Protein AF-A0A7X2JHC4-F1 (afdb_monomer_lite)

Radius of gyration: 25.89 Å; chains: 1; bounding box: 60×51×66 Å

Secondary structure (DSSP, 8-state):
-GGGT--HHHHHHHHHHHH-----S-HHHHTTT------HHHHHHHHHHHHHH-SSHHHHHHHHHHT-SSHHHHHHHHHHHHHHHH---HHHHHHHHHHS-HHHHHHHHHHHHHTT-------TTTTTTHHHHHHHHHHHHH-SHHHHHHHHHHHHHHHHTT-EEEEEEEESSS-S-TT--GGG--TTPPP--SS---EEE-EE--SSS--EEEEBSSHHHHTTS---SEEEEEEHHHHHHHHHT-TT--EEEESTTSS-EEEEHHHHHHHHHHHHHS--

Sequence (280 aa):
MARNGATKKEIRKYVEWEFHYDLSRSLDEIRPSYHHVESCQETVPEAITAFLEADDFEDALRNAVSLGGDTDTLAAITGSIAEAFFGIPEVFKAECRNRIDPEMNRVLDAFDEVLGICSQKSDERMQGNELIENAIDNLYEMQDNDSFVDVITALCFRMKRNGCGMVPFVTVGGTMFPDLDVSSLKKGDVVTLDHEVRFRMDTVAAGDGVEWFYIFTSEEEMHKKPVPEVIMEIPFADIFDIAGKNDKVAGVVINPFGRYFKADREVIECINAVFQNMED

Structure (mmCIF, N/CA/C/O backbone):
data_AF-A0A7X2JHC4-F1
#
_entry.id   AF-A0A7X2JHC4-F1
#
loop_
_atom_site.group_PDB
_atom_site.id
_atom_site.type_symbol
_atom_site.label_atom_id
_atom_site.label_alt_id
_atom_site.label_comp_id
_atom_site.label_asym_id
_atom_site.label_entity_id
_atom_site.label_seq_id
_atom_site.pdbx_PDB_ins_code
_atom_site.Cartn_x
_atom_site.Cartn_y
_atom_site.Cartn_z
_atom_site.occupancy
_atom_site.B_iso_or_equiv
_atom_site.auth_seq_id
_atom_site.auth_comp_id
_atom_site.auth_asym_id
_atom_site.auth_atom_id
_atom_site.pdbx_PDB_model_num
ATOM 1 N N . MET A 1 1 ? 8.941 10.828 -25.321 1.00 89.69 1 MET A N 1
ATOM 2 C CA . MET A 1 1 ? 8.143 10.007 -26.262 1.00 89.69 1 MET A CA 1
ATOM 3 C C . MET A 1 1 ? 7.311 8.966 -25.532 1.00 89.69 1 MET A C 1
ATOM 5 O O . MET A 1 1 ? 6.099 9.088 -25.591 1.00 89.69 1 MET A O 1
ATOM 9 N N . ALA A 1 2 ? 7.925 8.012 -24.818 1.00 87.19 2 ALA A N 1
ATOM 10 C CA . ALA A 1 2 ? 7.210 6.977 -24.057 1.00 87.19 2 ALA A CA 1
ATOM 11 C C . ALA A 1 2 ? 6.130 7.551 -23.114 1.00 87.19 2 ALA A C 1
ATOM 13 O O . ALA A 1 2 ? 4.957 7.244 -23.293 1.00 87.19 2 ALA A O 1
ATOM 14 N N . ARG A 1 3 ? 6.487 8.529 -22.261 1.00 83.75 3 ARG A N 1
ATOM 15 C CA . ARG A 1 3 ? 5.530 9.231 -21.371 1.00 83.75 3 ARG A CA 1
ATOM 16 C C . ARG A 1 3 ? 4.370 9.941 -22.091 1.00 83.75 3 ARG A C 1
ATOM 18 O O . ARG A 1 3 ? 3.370 10.260 -21.466 1.00 83.75 3 ARG A O 1
ATOM 25 N N . ASN A 1 4 ? 4.495 10.196 -23.396 1.00 87.56 4 ASN A N 1
ATOM 26 C CA . ASN A 1 4 ? 3.479 10.885 -24.200 1.00 87.56 4 ASN A CA 1
ATOM 27 C C . ASN A 1 4 ? 2.620 9.901 -25.022 1.00 87.56 4 ASN A C 1
ATOM 29 O O . ASN A 1 4 ? 1.938 10.329 -25.950 1.00 87.56 4 ASN A O 1
ATOM 33 N N . GLY A 1 5 ? 2.689 8.596 -24.732 1.00 88.25 5 GLY A N 1
ATOM 34 C CA . GLY A 1 5 ? 1.879 7.566 -25.390 1.00 88.25 5 GLY A CA 1
ATOM 35 C C . GLY A 1 5 ? 2.402 7.087 -26.748 1.00 88.25 5 GLY A C 1
ATOM 36 O O . GLY A 1 5 ? 1.661 6.442 -27.485 1.00 88.25 5 GLY A O 1
ATOM 37 N N . ALA A 1 6 ? 3.657 7.387 -27.103 1.00 93.44 6 ALA A N 1
ATOM 38 C CA . ALA A 1 6 ? 4.255 6.875 -28.337 1.00 93.44 6 ALA A CA 1
ATOM 39 C C . ALA A 1 6 ? 4.445 5.354 -28.261 1.00 93.44 6 ALA A C 1
ATOM 41 O O . ALA A 1 6 ? 4.992 4.839 -27.288 1.00 93.44 6 ALA A O 1
ATOM 42 N N . THR A 1 7 ? 4.063 4.641 -29.315 1.00 95.81 7 THR A N 1
ATOM 43 C CA . THR A 1 7 ? 4.266 3.196 -29.442 1.00 95.81 7 THR A CA 1
ATOM 44 C C . THR A 1 7 ? 5.747 2.848 -29.611 1.00 95.81 7 THR A C 1
ATOM 46 O O . THR A 1 7 ? 6.543 3.638 -30.119 1.00 95.81 7 THR A O 1
ATOM 49 N N . LYS A 1 8 ? 6.128 1.607 -29.287 1.00 95.94 8 LYS A N 1
ATOM 50 C CA . LYS A 1 8 ? 7.492 1.097 -29.518 1.00 95.94 8 LYS A CA 1
ATOM 51 C C . LYS A 1 8 ? 7.972 1.259 -30.963 1.00 95.94 8 LYS A C 1
ATOM 53 O O . LYS A 1 8 ? 9.133 1.580 -31.195 1.00 95.94 8 LYS A O 1
ATOM 58 N N . LYS A 1 9 ? 7.076 1.087 -31.944 1.00 96.25 9 LYS A N 1
ATOM 59 C CA . LYS A 1 9 ? 7.390 1.287 -33.371 1.00 96.25 9 LYS A CA 1
ATOM 60 C C . LYS A 1 9 ? 7.717 2.747 -33.686 1.00 96.25 9 LYS A C 1
ATOM 62 O O . LYS A 1 9 ? 8.630 3.006 -34.463 1.00 96.25 9 LYS A O 1
ATOM 67 N N . GLU A 1 10 ? 6.992 3.689 -33.088 1.00 96.19 10 GLU A N 1
ATOM 68 C CA . GLU A 1 10 ? 7.248 5.124 -33.253 1.00 96.19 10 GLU A CA 1
ATOM 69 C C . GLU A 1 10 ? 8.543 5.548 -32.562 1.00 96.19 10 GLU A C 1
ATOM 71 O O . GLU A 1 10 ? 9.320 6.291 -33.155 1.00 96.19 10 GLU A O 1
ATOM 76 N N . ILE A 1 11 ? 8.803 5.034 -31.354 1.00 95.62 11 ILE A N 1
ATOM 77 C CA . ILE A 1 11 ? 10.057 5.267 -30.625 1.00 95.62 11 ILE A CA 1
ATOM 78 C C . ILE A 1 11 ? 11.243 4.757 -31.449 1.00 95.62 11 ILE A C 1
ATOM 80 O O . ILE A 1 11 ? 12.150 5.532 -31.731 1.00 95.62 11 ILE A O 1
ATOM 84 N N . ARG A 1 12 ? 11.199 3.499 -31.910 1.00 96.12 12 ARG A N 1
ATOM 85 C CA . ARG A 1 12 ? 12.227 2.903 -32.779 1.00 96.12 12 ARG A CA 1
ATOM 86 C C . ARG A 1 12 ? 12.499 3.773 -34.004 1.00 96.12 12 ARG A C 1
ATOM 88 O O . ARG A 1 12 ? 13.628 4.198 -34.218 1.00 96.12 12 ARG A O 1
ATOM 95 N N . LYS A 1 13 ? 11.446 4.090 -34.765 1.00 96.56 13 LYS A N 1
ATOM 96 C CA . LYS A 1 13 ? 11.561 4.870 -36.002 1.00 96.56 13 LYS A CA 1
ATOM 97 C C . LYS A 1 13 ? 12.156 6.258 -35.757 1.00 96.56 13 LYS A C 1
ATOM 99 O O . LYS A 1 13 ? 12.945 6.728 -36.569 1.00 96.56 13 LYS A O 1
ATOM 104 N N . TYR A 1 14 ? 11.756 6.927 -34.677 1.00 96.50 14 TYR A N 1
ATOM 105 C CA . TYR A 1 14 ? 12.296 8.238 -34.328 1.00 96.50 14 TYR A CA 1
ATOM 106 C C . TYR A 1 14 ? 13.778 8.152 -33.971 1.00 96.50 14 TYR A C 1
ATOM 108 O O . TYR A 1 14 ? 14.563 8.954 -34.459 1.00 96.50 14 TYR A O 1
ATOM 116 N N . VAL A 1 15 ? 14.163 7.166 -33.158 1.00 95.31 15 VAL A N 1
ATOM 117 C CA . VAL A 1 15 ? 15.549 6.996 -32.715 1.00 95.31 15 VAL A CA 1
ATOM 118 C C . VAL A 1 15 ? 16.479 6.667 -33.889 1.00 95.31 15 VAL A C 1
ATOM 120 O O . VAL A 1 15 ? 17.527 7.295 -34.022 1.00 95.31 15 VAL A O 1
ATOM 123 N N . GLU A 1 16 ? 16.076 5.751 -34.773 1.00 95.88 16 GLU A N 1
ATOM 124 C CA . GLU A 1 16 ? 16.820 5.413 -35.999 1.00 95.88 16 GLU A CA 1
ATOM 125 C C . GLU A 1 16 ? 16.956 6.627 -36.937 1.00 95.88 16 GLU A C 1
ATOM 127 O O . GLU A 1 16 ? 18.000 6.842 -37.553 1.00 95.88 16 GLU A O 1
ATOM 132 N N . TRP A 1 17 ? 15.905 7.445 -37.054 1.00 96.25 17 TRP A N 1
ATOM 133 C CA . TRP A 1 17 ? 15.894 8.593 -37.961 1.00 96.25 17 TRP A CA 1
ATOM 134 C C . TRP A 1 17 ? 16.677 9.802 -37.428 1.00 96.25 17 TRP A C 1
ATOM 136 O O . TRP A 1 17 ? 17.454 10.382 -38.182 1.00 96.25 17 TRP A O 1
ATOM 146 N N . GLU A 1 18 ? 16.482 10.171 -36.159 1.00 96.69 18 GLU A N 1
ATOM 147 C CA . GLU A 1 18 ? 17.061 11.378 -35.547 1.00 96.69 18 GLU A CA 1
ATOM 148 C C . GLU A 1 18 ? 18.503 11.156 -35.078 1.00 96.69 18 GLU A C 1
ATOM 150 O O . GLU A 1 18 ? 19.354 12.026 -35.246 1.00 96.69 18 GLU A O 1
ATOM 155 N N . PHE A 1 19 ? 18.788 9.992 -34.483 1.00 93.75 19 PHE A N 1
ATOM 156 C CA . PHE A 1 19 ? 20.086 9.713 -33.856 1.00 93.75 19 PHE A CA 1
ATOM 157 C C . PHE A 1 19 ? 20.943 8.719 -34.641 1.00 93.75 19 PHE A C 1
ATOM 159 O O . PHE A 1 19 ? 22.102 8.517 -34.288 1.00 93.75 19 PHE A O 1
ATOM 166 N N . HIS A 1 20 ? 20.401 8.122 -35.708 1.00 93.25 20 HIS A N 1
ATOM 167 C CA . HIS A 1 20 ? 21.101 7.167 -36.577 1.00 93.25 20 HIS A CA 1
ATOM 168 C C . HIS A 1 20 ? 21.616 5.911 -35.861 1.00 93.25 20 HIS A C 1
ATOM 170 O O . HIS A 1 20 ? 22.543 5.262 -36.345 1.00 93.25 20 HIS A O 1
ATOM 176 N N . TYR A 1 21 ? 21.004 5.550 -34.730 1.00 93.56 21 TYR A N 1
ATOM 177 C CA . TYR A 1 21 ? 21.289 4.285 -34.061 1.00 93.56 21 TYR A CA 1
ATOM 178 C C . TYR A 1 21 ? 20.729 3.109 -34.863 1.00 93.56 21 TYR A C 1
ATOM 180 O O . TYR A 1 21 ? 19.605 3.171 -35.365 1.00 93.56 21 TYR A O 1
ATOM 188 N N . ASP A 1 22 ? 21.504 2.029 -34.947 1.00 91.69 22 ASP A N 1
ATOM 189 C CA . ASP A 1 22 ? 21.055 0.762 -35.517 1.00 91.69 22 ASP A CA 1
ATOM 190 C C . ASP A 1 22 ? 20.354 -0.069 -34.440 1.00 91.69 22 ASP A C 1
ATOM 192 O O . ASP A 1 22 ? 20.988 -0.593 -33.529 1.00 91.69 22 ASP A O 1
ATOM 196 N N . LEU A 1 23 ? 19.030 -0.180 -34.547 1.00 94.44 23 LEU A N 1
ATOM 197 C CA . LEU A 1 23 ? 18.207 -0.998 -33.654 1.00 94.44 23 LEU A CA 1
ATOM 198 C C . LEU A 1 23 ? 17.765 -2.305 -34.331 1.00 94.44 23 LEU A C 1
ATOM 200 O O . LEU A 1 23 ? 16.876 -2.986 -33.823 1.00 94.44 23 LEU A O 1
ATOM 204 N N . SER A 1 24 ? 18.303 -2.642 -35.508 1.00 92.25 24 SER A N 1
ATOM 205 C CA . SER A 1 24 ? 17.814 -3.767 -36.320 1.00 92.25 24 SER A CA 1
ATOM 206 C C . SER A 1 24 ? 18.113 -5.143 -35.725 1.00 92.25 24 SER A C 1
ATOM 208 O O . SER A 1 24 ? 17.401 -6.098 -36.038 1.00 92.25 24 SER A O 1
ATOM 210 N N . ARG A 1 25 ? 19.134 -5.228 -34.867 1.00 92.94 25 ARG A N 1
ATOM 211 C CA . ARG A 1 25 ? 19.564 -6.458 -34.198 1.00 92.94 25 ARG A CA 1
ATOM 212 C C . ARG A 1 25 ? 18.593 -6.851 -33.092 1.00 92.94 25 ARG A C 1
ATOM 214 O O . ARG A 1 25 ? 18.108 -5.982 -32.371 1.00 92.94 25 ARG A O 1
ATOM 221 N N . SER A 1 26 ? 18.362 -8.150 -32.929 1.00 95.00 26 SER A N 1
ATOM 222 C CA . SER A 1 26 ? 17.597 -8.667 -31.794 1.00 95.00 26 SER A CA 1
ATOM 223 C C . SER A 1 26 ? 18.458 -8.894 -30.553 1.00 95.00 26 SER A C 1
ATOM 225 O O . SER A 1 26 ? 19.684 -9.014 -30.646 1.00 95.00 26 SER A O 1
ATOM 227 N N . LEU A 1 27 ? 17.834 -9.040 -29.379 1.00 94.62 27 LEU A N 1
ATOM 228 C CA . LEU A 1 27 ? 18.567 -9.403 -28.159 1.00 94.62 27 LEU A CA 1
ATOM 229 C C . LEU A 1 27 ? 19.345 -10.717 -28.313 1.00 94.62 27 LEU A C 1
ATOM 231 O O . LEU A 1 27 ? 20.484 -10.815 -27.854 1.00 94.62 27 LEU A O 1
ATOM 235 N N . ASP A 1 28 ? 18.776 -11.705 -29.005 1.00 93.75 28 ASP A N 1
ATOM 236 C CA . ASP A 1 28 ? 19.444 -12.983 -29.280 1.00 93.75 28 ASP A CA 1
ATOM 237 C C . ASP A 1 28 ? 20.686 -12.833 -30.169 1.00 93.75 28 ASP A C 1
ATOM 239 O O . ASP A 1 28 ? 21.649 -13.585 -30.020 1.00 93.75 28 ASP A O 1
ATOM 243 N N . GLU A 1 29 ? 20.704 -11.843 -31.061 1.00 93.19 29 GLU A N 1
ATOM 244 C CA . GLU A 1 29 ? 21.864 -11.520 -31.897 1.00 93.19 29 GLU A CA 1
ATOM 245 C C . GLU A 1 29 ? 22.918 -10.682 -31.157 1.00 93.19 29 GLU A C 1
ATOM 247 O O . GLU A 1 29 ? 24.075 -10.615 -31.584 1.00 93.19 29 GLU A O 1
ATOM 252 N N . ILE A 1 30 ? 22.539 -10.017 -30.062 1.00 91.44 30 ILE A N 1
ATOM 253 C CA . ILE A 1 30 ? 23.420 -9.156 -29.263 1.00 91.44 30 ILE A CA 1
ATOM 254 C C . ILE A 1 30 ? 24.138 -9.968 -28.176 1.00 91.44 30 ILE A C 1
ATOM 256 O O . ILE A 1 30 ? 25.368 -9.889 -28.071 1.00 91.44 30 ILE A O 1
ATOM 260 N N . ARG A 1 31 ? 23.401 -10.799 -27.422 1.00 92.19 31 ARG A N 1
ATOM 261 C CA . ARG A 1 31 ? 23.895 -11.588 -26.270 1.00 92.19 31 ARG A CA 1
ATOM 262 C C . ARG A 1 31 ? 25.227 -12.323 -26.500 1.00 92.19 31 ARG A C 1
ATOM 264 O O . ARG A 1 31 ? 26.057 -12.297 -25.597 1.00 92.19 31 ARG A O 1
ATOM 271 N N . PRO A 1 32 ? 25.488 -12.977 -27.653 1.00 90.25 32 PRO A N 1
ATOM 272 C CA . PRO A 1 32 ? 26.712 -13.765 -27.822 1.00 90.25 32 PRO A CA 1
ATOM 273 C C . PRO A 1 32 ? 27.994 -12.930 -27.911 1.00 90.25 32 PRO A C 1
ATOM 275 O O . PRO A 1 32 ? 29.075 -13.456 -27.659 1.00 90.25 32 PRO A O 1
ATOM 278 N N . SER A 1 33 ? 27.886 -11.669 -28.334 1.00 82.44 33 SER A N 1
ATOM 279 C CA . SER A 1 33 ? 29.034 -10.819 -28.680 1.00 82.44 33 SER A CA 1
ATOM 280 C C . SER A 1 33 ? 29.174 -9.574 -27.813 1.00 82.44 33 SER A C 1
ATOM 282 O O . SER A 1 33 ? 30.195 -8.896 -27.896 1.00 82.44 33 SER A O 1
ATOM 284 N N . TYR A 1 34 ? 28.139 -9.231 -27.045 1.00 80.12 34 TYR A N 1
ATOM 285 C CA . TYR A 1 34 ? 28.133 -8.009 -26.258 1.00 80.12 34 TYR A CA 1
ATOM 286 C C . TYR A 1 34 ? 28.984 -8.164 -24.997 1.00 80.12 34 TYR A C 1
ATOM 288 O O . TYR A 1 34 ? 28.856 -9.119 -24.228 1.00 80.12 34 TYR A O 1
ATOM 296 N N . HIS A 1 35 ? 29.880 -7.209 -24.797 1.00 77.19 35 HIS A N 1
ATOM 297 C CA . HIS A 1 35 ? 30.780 -7.142 -23.655 1.00 77.19 35 HIS A CA 1
ATOM 298 C C . HIS A 1 35 ? 30.760 -5.720 -23.095 1.00 77.19 35 HIS A C 1
ATOM 300 O O . HIS A 1 35 ? 30.168 -4.827 -23.688 1.00 77.19 35 HIS A O 1
ATOM 306 N N . HIS A 1 36 ? 31.364 -5.501 -21.927 1.00 76.19 36 HIS A N 1
ATOM 307 C CA . HIS A 1 36 ? 31.433 -4.163 -21.340 1.00 76.19 36 HIS A CA 1
ATOM 308 C C . HIS A 1 36 ? 32.197 -3.219 -22.286 1.00 76.19 36 HIS A C 1
ATOM 310 O O . HIS A 1 36 ? 33.385 -3.434 -22.538 1.00 76.19 36 HIS A O 1
ATOM 316 N N . VAL A 1 37 ? 31.504 -2.204 -22.812 1.00 71.88 37 VAL A N 1
ATOM 317 C CA . VAL A 1 37 ? 32.063 -1.160 -23.678 1.00 71.88 37 VAL A CA 1
ATOM 318 C C . VAL A 1 37 ? 31.669 0.208 -23.123 1.00 71.88 37 VAL A C 1
ATOM 320 O O . VAL A 1 37 ? 30.492 0.482 -22.915 1.00 71.88 37 VAL A O 1
ATOM 323 N N . GLU A 1 38 ? 32.646 1.093 -22.930 1.00 74.44 38 GLU A N 1
ATOM 324 C CA . GLU A 1 38 ? 32.448 2.470 -22.444 1.00 74.44 38 GLU A CA 1
ATOM 325 C C . GLU A 1 38 ? 32.115 3.447 -23.598 1.00 74.44 38 GLU A C 1
ATOM 327 O O . GLU A 1 38 ? 32.653 4.552 -23.685 1.00 74.44 38 GLU A O 1
ATOM 332 N N . SER A 1 39 ? 31.270 3.033 -24.548 1.00 83.62 39 SER A N 1
ATOM 333 C CA . SER A 1 39 ? 30.917 3.822 -25.737 1.00 83.62 39 SER A CA 1
ATOM 334 C C . SER A 1 39 ? 29.412 3.983 -25.844 1.00 83.62 39 SER A C 1
ATOM 336 O O . SER A 1 39 ? 28.691 3.015 -26.064 1.00 83.62 39 SER A O 1
ATOM 338 N N . CYS A 1 40 ? 28.925 5.227 -25.810 1.00 80.25 40 CYS A N 1
ATOM 339 C CA . CYS A 1 40 ? 27.497 5.506 -25.984 1.00 80.25 40 CYS A CA 1
ATOM 340 C C . CYS A 1 40 ? 26.926 4.905 -27.280 1.00 80.25 40 CYS A C 1
ATOM 342 O O . CYS A 1 40 ? 25.767 4.507 -27.300 1.00 80.25 40 CYS A O 1
ATOM 344 N N . GLN A 1 41 ? 27.733 4.831 -28.345 1.00 84.06 41 GLN A N 1
ATOM 345 C CA . GLN A 1 41 ? 27.315 4.285 -29.642 1.00 84.06 41 GLN A CA 1
ATOM 346 C C . GLN A 1 41 ? 27.075 2.774 -29.616 1.00 84.06 41 GLN A C 1
ATOM 348 O O . GLN A 1 41 ? 26.404 2.263 -30.504 1.00 84.06 41 GLN A O 1
ATOM 353 N N . GLU A 1 42 ? 27.618 2.084 -28.616 1.00 83.31 42 GLU A N 1
ATOM 354 C CA . GLU A 1 42 ? 27.494 0.636 -28.440 1.00 83.31 42 GLU A CA 1
ATOM 355 C C . GLU A 1 42 ? 26.655 0.273 -27.209 1.00 83.31 42 GLU A C 1
ATOM 357 O O . GLU A 1 42 ? 26.244 -0.864 -27.079 1.00 83.31 42 GLU A O 1
ATOM 362 N N . THR A 1 43 ? 26.397 1.199 -26.281 1.00 89.44 43 THR A N 1
ATOM 363 C CA . THR A 1 43 ? 25.575 0.915 -25.089 1.00 89.44 43 THR A CA 1
ATOM 364 C C . THR A 1 43 ? 24.121 1.355 -25.272 1.00 89.44 43 THR A C 1
ATOM 366 O O . THR A 1 43 ? 23.191 0.695 -24.805 1.00 89.44 43 THR A O 1
ATOM 369 N N . VAL A 1 44 ? 23.894 2.503 -25.921 1.00 93.44 44 VAL A N 1
ATOM 370 C CA . VAL A 1 44 ? 22.554 3.100 -26.043 1.00 93.44 44 VAL A CA 1
ATOM 371 C C . VAL A 1 44 ? 21.627 2.290 -26.964 1.00 93.44 44 VAL A C 1
ATOM 373 O O . VAL A 1 44 ? 20.487 2.053 -26.550 1.00 93.44 44 VAL A O 1
ATOM 376 N N . PRO A 1 45 ? 22.041 1.843 -28.170 1.00 94.31 45 PRO A N 1
ATOM 377 C CA . PRO A 1 45 ? 21.168 1.045 -29.040 1.00 94.31 45 PRO A CA 1
ATOM 378 C C . PRO A 1 45 ? 20.720 -0.268 -28.384 1.00 94.31 45 PRO A C 1
ATOM 380 O O . PRO A 1 45 ? 19.564 -0.672 -28.511 1.00 94.31 45 PRO A O 1
ATOM 383 N N . GLU A 1 46 ? 21.604 -0.897 -27.623 1.00 94.62 46 GLU A N 1
ATOM 384 C CA . GLU A 1 46 ? 21.423 -2.171 -26.942 1.00 94.62 46 GLU A CA 1
ATOM 385 C C . GLU A 1 46 ? 20.440 -2.031 -25.773 1.00 94.62 46 GLU A C 1
ATOM 387 O O . GLU A 1 46 ? 19.500 -2.822 -25.662 1.00 94.62 46 GLU A O 1
ATOM 392 N N . ALA A 1 47 ? 20.567 -0.969 -24.968 1.00 95.94 47 ALA A N 1
ATOM 393 C CA . ALA 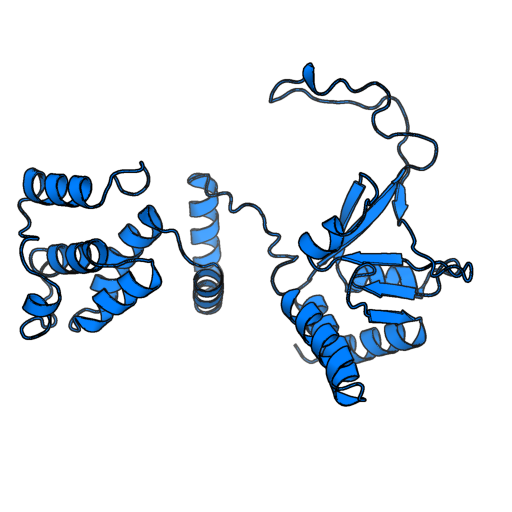A 1 47 ? 19.588 -0.630 -23.930 1.00 95.94 47 ALA A CA 1
ATOM 394 C C . ALA A 1 47 ? 18.198 -0.326 -24.518 1.00 95.94 47 ALA A C 1
ATOM 396 O O . ALA A 1 47 ? 17.169 -0.785 -24.017 1.00 95.94 47 ALA A O 1
ATOM 397 N N . ILE A 1 48 ? 18.145 0.428 -25.622 1.00 96.94 48 ILE A N 1
ATOM 398 C CA . ILE A 1 48 ? 16.879 0.722 -26.304 1.00 96.94 48 ILE A CA 1
ATOM 399 C C . ILE A 1 48 ? 16.265 -0.568 -26.858 1.00 96.94 48 ILE A C 1
ATOM 401 O O . ILE A 1 48 ? 15.057 -0.768 -26.733 1.00 96.94 48 ILE A O 1
ATOM 405 N N . THR A 1 49 ? 17.073 -1.464 -27.424 1.00 96.88 49 THR A N 1
ATOM 406 C CA . THR A 1 49 ? 16.621 -2.761 -27.947 1.00 96.88 49 THR A CA 1
ATOM 407 C C . THR A 1 49 ? 16.062 -3.649 -26.835 1.00 96.88 49 THR A C 1
ATOM 409 O O . THR A 1 49 ? 14.982 -4.214 -27.010 1.00 96.88 49 THR A O 1
ATOM 412 N N . ALA A 1 50 ? 16.703 -3.677 -25.659 1.00 97.44 50 ALA A N 1
ATOM 413 C CA . ALA A 1 50 ? 16.194 -4.377 -24.477 1.00 97.44 50 ALA A CA 1
ATOM 414 C C . ALA A 1 50 ? 14.794 -3.905 -24.066 1.00 97.44 50 ALA A C 1
ATOM 416 O O . ALA A 1 50 ? 13.921 -4.727 -23.795 1.00 97.44 50 ALA A O 1
ATOM 417 N N . PHE A 1 51 ? 14.537 -2.596 -24.102 1.00 98.06 51 PHE A N 1
ATOM 418 C CA . PHE A 1 51 ? 13.193 -2.055 -23.893 1.00 98.06 51 PHE A CA 1
ATOM 419 C C . PHE A 1 51 ? 12.224 -2.419 -25.034 1.00 98.06 51 PHE A C 1
ATOM 421 O O . PHE A 1 51 ? 11.063 -2.772 -24.796 1.00 98.06 51 PHE A O 1
ATOM 428 N N . LEU A 1 52 ? 12.663 -2.309 -26.291 1.00 97.56 52 LEU A N 1
ATOM 429 C CA . LEU A 1 52 ? 11.800 -2.528 -27.452 1.00 97.56 52 LEU A CA 1
ATOM 430 C C . LEU A 1 52 ? 11.294 -3.972 -27.538 1.00 97.56 52 LEU A C 1
ATOM 432 O O . LEU A 1 52 ? 10.153 -4.160 -27.965 1.00 97.56 52 LEU A O 1
ATOM 436 N N . GLU A 1 53 ? 12.072 -4.954 -27.091 1.00 97.81 53 GLU A N 1
ATOM 437 C CA . GLU A 1 53 ? 11.669 -6.368 -27.059 1.00 97.81 53 GLU A CA 1
ATOM 438 C C . GLU A 1 53 ? 10.902 -6.789 -25.798 1.00 97.81 53 GLU A C 1
ATOM 440 O O . GLU A 1 53 ? 10.276 -7.838 -25.822 1.00 97.81 53 GLU A O 1
ATOM 445 N N . ALA A 1 54 ? 10.878 -5.972 -24.740 1.00 97.69 54 ALA A N 1
ATOM 446 C CA . ALA A 1 54 ? 10.287 -6.366 -23.457 1.00 97.69 54 ALA A CA 1
ATOM 447 C C . ALA A 1 54 ? 8.751 -6.324 -23.396 1.00 97.69 54 ALA A C 1
ATOM 449 O O . ALA A 1 54 ? 8.145 -5.407 -23.942 1.00 97.69 54 ALA A O 1
ATOM 450 N N . ASP A 1 55 ? 8.094 -7.207 -22.654 1.00 96.06 55 ASP A N 1
ATOM 451 C CA . ASP A 1 55 ? 6.627 -7.137 -22.498 1.00 96.06 55 ASP A CA 1
ATOM 452 C C . ASP A 1 55 ? 6.168 -6.277 -21.307 1.00 96.06 55 ASP A C 1
ATOM 454 O O . ASP A 1 55 ? 5.080 -5.694 -21.342 1.00 96.06 55 ASP A O 1
ATOM 458 N N . ASP A 1 56 ? 7.020 -6.131 -20.291 1.00 95.62 56 ASP A N 1
ATOM 459 C CA . ASP A 1 56 ? 6.777 -5.312 -19.105 1.00 95.62 56 ASP A CA 1
ATOM 460 C C . ASP A 1 56 ? 8.080 -4.718 -18.527 1.00 95.62 56 ASP A C 1
ATOM 462 O O . ASP A 1 56 ? 9.166 -4.838 -19.104 1.00 95.62 56 ASP A O 1
ATOM 466 N N . PHE A 1 57 ? 7.970 -4.015 -17.394 1.00 95.12 57 PHE A N 1
ATOM 467 C CA . PHE A 1 57 ? 9.110 -3.378 -16.733 1.00 95.12 57 PHE A CA 1
ATOM 468 C C . PHE A 1 57 ? 10.150 -4.380 -16.213 1.00 95.12 57 PHE A C 1
ATOM 470 O O . PHE A 1 57 ? 11.352 -4.136 -16.341 1.00 95.12 57 PHE A O 1
ATOM 477 N N . GLU A 1 58 ? 9.710 -5.495 -15.623 1.00 95.38 58 GLU A N 1
ATOM 478 C CA . GLU A 1 58 ? 10.622 -6.503 -15.082 1.00 95.38 58 GLU A CA 1
ATOM 479 C C . GLU A 1 58 ? 11.383 -7.188 -16.215 1.00 95.38 58 GLU A C 1
ATOM 481 O O . GLU A 1 58 ? 12.604 -7.341 -16.143 1.00 95.38 58 GLU A O 1
ATOM 486 N N . ASP A 1 59 ? 10.672 -7.544 -17.281 1.00 97.75 59 ASP A N 1
ATOM 487 C CA . ASP A 1 59 ? 11.238 -8.149 -18.475 1.00 97.75 59 ASP A CA 1
ATOM 488 C C . ASP A 1 59 ? 12.254 -7.214 -19.147 1.00 97.75 59 ASP A C 1
ATOM 490 O O . ASP A 1 59 ? 13.342 -7.647 -19.520 1.00 97.75 59 ASP A O 1
ATOM 494 N N . ALA A 1 60 ? 11.992 -5.902 -19.192 1.00 97.81 60 ALA A N 1
ATOM 495 C CA . ALA A 1 60 ? 12.947 -4.921 -19.711 1.00 97.81 60 ALA A CA 1
ATOM 496 C C . ALA A 1 60 ? 14.267 -4.911 -18.922 1.00 97.81 60 ALA A C 1
ATOM 498 O O . ALA A 1 60 ? 15.350 -4.942 -19.515 1.00 97.81 60 ALA A O 1
ATOM 499 N N . LEU A 1 61 ? 14.198 -4.923 -17.586 1.00 97.12 61 LEU A N 1
ATOM 500 C CA . LEU A 1 61 ? 15.392 -4.991 -16.741 1.00 97.12 61 LEU A CA 1
ATOM 501 C C . LEU A 1 61 ? 16.104 -6.343 -16.857 1.00 97.12 61 LEU A C 1
ATOM 503 O O . LEU A 1 61 ? 17.331 -6.380 -16.949 1.00 97.12 61 LEU A O 1
ATOM 507 N N . ARG A 1 62 ? 15.360 -7.454 -16.904 1.00 97.44 62 ARG A N 1
ATOM 508 C CA . ARG A 1 62 ? 15.924 -8.797 -17.117 1.00 97.44 62 ARG A CA 1
ATOM 509 C C . ARG A 1 62 ? 16.633 -8.893 -18.461 1.00 97.44 62 ARG A C 1
ATOM 511 O O . ARG A 1 62 ? 17.735 -9.434 -18.517 1.00 97.44 62 ARG A O 1
ATOM 518 N N . ASN A 1 63 ? 16.053 -8.322 -19.513 1.00 97.44 63 ASN A N 1
ATOM 519 C CA . ASN A 1 63 ? 16.657 -8.249 -20.835 1.00 97.44 63 ASN A CA 1
ATOM 520 C C . ASN A 1 63 ? 17.972 -7.468 -20.797 1.00 97.44 63 ASN A C 1
ATOM 522 O O . ASN A 1 63 ? 18.989 -8.009 -21.230 1.00 97.44 63 ASN A O 1
ATOM 526 N N . ALA A 1 64 ? 17.987 -6.273 -20.199 1.00 96.19 64 ALA A N 1
ATOM 527 C CA . ALA A 1 64 ? 19.201 -5.469 -20.046 1.00 96.19 64 ALA A CA 1
ATOM 528 C C . ALA A 1 64 ? 20.303 -6.208 -19.266 1.00 96.19 64 ALA A C 1
ATOM 530 O O . ALA A 1 64 ? 21.442 -6.281 -19.721 1.00 96.19 64 ALA A O 1
ATOM 531 N N . VAL A 1 65 ? 19.964 -6.829 -18.130 1.00 95.25 65 VAL A N 1
ATOM 532 C CA . VAL A 1 65 ? 20.916 -7.622 -17.332 1.00 95.25 65 VAL A CA 1
ATOM 533 C C . VAL A 1 65 ? 21.406 -8.852 -18.106 1.00 95.25 65 VAL A C 1
ATOM 535 O O . VAL A 1 65 ? 22.580 -9.208 -18.009 1.00 95.25 65 VAL A O 1
ATOM 538 N N . SER A 1 66 ? 20.544 -9.482 -18.914 1.00 94.88 66 SER A N 1
ATOM 539 C CA . SER A 1 66 ? 20.900 -10.663 -19.714 1.00 94.88 66 SER A CA 1
ATOM 540 C C . SER A 1 66 ? 21.936 -10.384 -20.803 1.00 94.88 66 SER A C 1
ATOM 542 O O . SER A 1 66 ? 22.610 -11.316 -21.239 1.00 94.88 66 SER A O 1
ATOM 544 N N . LEU A 1 67 ? 22.074 -9.126 -21.239 1.00 91.81 67 LEU A N 1
ATOM 545 C CA . LEU A 1 67 ? 23.102 -8.724 -22.202 1.00 91.81 67 LEU A CA 1
ATOM 546 C C . LEU A 1 67 ? 24.511 -8.758 -21.593 1.00 91.81 67 LEU A C 1
ATOM 548 O O . LEU A 1 67 ? 25.486 -8.905 -22.326 1.00 91.81 67 LEU A O 1
ATOM 552 N N . GLY A 1 68 ? 24.631 -8.666 -20.264 1.00 87.25 68 GLY A N 1
ATOM 553 C CA . GLY A 1 68 ? 25.917 -8.572 -19.579 1.00 87.25 68 GLY A CA 1
ATOM 554 C C . GLY A 1 68 ? 26.632 -7.242 -19.844 1.00 87.25 68 GLY A C 1
ATOM 555 O O . GLY A 1 68 ? 26.014 -6.235 -20.180 1.00 87.25 68 GLY A O 1
ATOM 556 N N . GLY A 1 69 ? 27.955 -7.221 -19.668 1.00 85.44 69 GLY A N 1
ATOM 557 C CA . GLY A 1 69 ? 28.753 -6.009 -19.859 1.00 85.44 69 GLY A CA 1
ATOM 558 C C . GLY A 1 69 ? 28.513 -4.957 -18.772 1.00 85.44 69 GLY A C 1
ATOM 559 O O . GLY A 1 69 ? 28.595 -5.274 -17.587 1.00 85.44 69 GLY A O 1
ATOM 560 N N . ASP A 1 70 ? 28.256 -3.710 -19.178 1.00 86.00 70 ASP A N 1
ATOM 561 C CA . ASP A 1 70 ? 27.952 -2.578 -18.286 1.00 86.00 70 ASP A CA 1
ATOM 562 C C . ASP A 1 70 ? 26.482 -2.582 -17.846 1.00 86.00 70 ASP A C 1
ATOM 564 O O . ASP A 1 70 ? 25.650 -1.795 -18.308 1.00 86.00 70 ASP A O 1
ATOM 568 N N . THR A 1 71 ? 26.125 -3.577 -17.034 1.00 89.62 71 THR A N 1
ATOM 569 C CA . THR A 1 71 ? 24.720 -3.877 -16.736 1.00 89.62 71 THR A CA 1
ATOM 570 C C . THR A 1 71 ? 24.017 -2.775 -15.956 1.00 89.62 71 THR A C 1
ATOM 572 O O . THR A 1 71 ? 22.814 -2.611 -16.120 1.00 89.62 71 THR A O 1
ATOM 575 N N . ASP A 1 72 ? 24.729 -2.028 -15.113 1.00 91.94 72 ASP A N 1
ATOM 576 C CA . ASP A 1 72 ? 24.173 -0.894 -14.372 1.00 91.94 72 ASP A CA 1
ATOM 577 C C . ASP A 1 72 ? 23.792 0.251 -15.319 1.00 91.94 72 ASP A C 1
ATOM 579 O O . ASP A 1 72 ? 22.655 0.723 -15.262 1.00 91.94 72 ASP A O 1
ATOM 583 N N . THR A 1 73 ? 24.666 0.626 -16.258 1.00 91.62 73 THR A N 1
ATOM 584 C CA . THR A 1 73 ? 24.358 1.638 -17.282 1.00 91.62 73 THR A CA 1
ATOM 585 C C . THR A 1 73 ? 23.234 1.175 -18.208 1.00 91.62 73 THR A C 1
ATOM 587 O O . THR A 1 73 ? 22.285 1.927 -18.457 1.00 91.62 73 THR A O 1
ATOM 590 N N . LEU A 1 74 ? 23.284 -0.073 -18.691 1.00 94.00 74 LEU A N 1
ATOM 591 C CA . LEU A 1 74 ? 22.225 -0.641 -19.532 1.00 94.00 74 LEU A CA 1
ATOM 592 C C . LEU A 1 74 ? 20.875 -0.640 -18.814 1.00 94.00 74 LEU A C 1
ATOM 594 O O . LEU A 1 74 ? 19.875 -0.195 -19.383 1.00 94.00 74 LEU A O 1
ATOM 598 N N . ALA A 1 75 ? 20.835 -1.122 -17.570 1.00 95.38 75 ALA A N 1
ATOM 599 C CA . ALA A 1 75 ? 19.616 -1.177 -16.776 1.00 95.38 75 ALA A CA 1
ATOM 600 C C . ALA A 1 75 ? 19.099 0.225 -16.427 1.00 95.38 75 ALA A C 1
ATOM 602 O O . ALA A 1 75 ? 17.890 0.433 -16.455 1.00 95.38 75 ALA A O 1
ATOM 603 N N . ALA A 1 76 ? 19.975 1.202 -16.174 1.00 95.75 76 ALA A N 1
ATOM 604 C CA . ALA A 1 76 ? 19.575 2.583 -15.907 1.00 95.75 76 ALA A CA 1
ATOM 605 C C . ALA A 1 76 ? 18.886 3.228 -17.120 1.00 95.75 76 ALA A C 1
ATOM 607 O O . ALA A 1 76 ? 17.822 3.839 -16.982 1.00 95.75 76 ALA A O 1
ATOM 608 N N . ILE A 1 77 ? 19.444 3.056 -18.323 1.00 96.06 77 ILE A N 1
ATOM 609 C CA . ILE A 1 77 ? 18.847 3.575 -19.562 1.00 96.06 77 ILE A CA 1
ATOM 610 C C . ILE A 1 77 ? 17.547 2.825 -19.875 1.00 96.06 77 ILE A C 1
ATOM 612 O O . ILE A 1 77 ? 16.502 3.449 -20.067 1.00 96.06 77 ILE A O 1
ATOM 616 N N . THR A 1 78 ? 17.599 1.491 -19.884 1.00 97.56 78 THR A N 1
ATOM 617 C CA . THR A 1 78 ? 16.447 0.632 -20.202 1.00 97.56 78 THR A CA 1
ATOM 618 C C . THR A 1 78 ? 15.300 0.880 -19.228 1.00 97.56 78 THR A C 1
ATOM 620 O O . THR A 1 78 ? 14.172 1.117 -19.656 1.00 97.56 78 THR A O 1
ATOM 623 N N . GLY A 1 79 ? 15.597 0.907 -17.927 1.00 96.50 79 GLY A N 1
ATOM 624 C CA . GLY A 1 79 ? 14.647 1.157 -16.849 1.00 96.50 79 GLY A CA 1
ATOM 625 C C . GLY A 1 79 ? 14.000 2.536 -16.940 1.00 96.50 79 GLY A C 1
ATOM 626 O O . GLY A 1 79 ? 12.792 2.639 -16.770 1.00 96.50 79 GLY A O 1
ATOM 627 N N . SER A 1 80 ? 14.750 3.580 -17.307 1.00 95.12 80 SER A N 1
ATOM 628 C CA . SER A 1 80 ? 14.191 4.931 -17.490 1.00 95.12 80 SER A CA 1
ATOM 629 C C . SER A 1 80 ? 13.172 4.999 -18.636 1.00 95.12 80 SER A C 1
ATOM 631 O O . SER A 1 80 ? 12.162 5.701 -18.554 1.00 95.12 80 SER A O 1
ATOM 633 N N . ILE A 1 81 ? 13.418 4.266 -19.727 1.00 96.31 81 ILE A N 1
ATOM 634 C CA . ILE A 1 81 ? 12.480 4.187 -20.856 1.00 96.31 81 ILE A CA 1
ATOM 635 C C . ILE A 1 81 ? 11.285 3.296 -20.490 1.00 96.31 81 ILE A C 1
ATOM 637 O O . ILE A 1 81 ? 10.143 3.648 -20.791 1.00 96.31 81 ILE A O 1
ATOM 641 N N . ALA A 1 82 ? 11.546 2.168 -19.826 1.00 96.50 82 ALA A N 1
ATOM 642 C CA . ALA A 1 82 ? 10.539 1.203 -19.408 1.00 96.50 82 ALA A CA 1
ATOM 643 C C . ALA A 1 82 ? 9.578 1.790 -18.368 1.00 96.50 82 ALA A C 1
ATOM 645 O O . ALA A 1 82 ? 8.373 1.657 -18.542 1.00 96.50 82 ALA A O 1
ATOM 646 N N . GLU A 1 83 ? 10.069 2.513 -17.357 1.00 93.25 83 GLU A N 1
ATOM 647 C CA . GLU A 1 83 ? 9.242 3.264 -16.400 1.00 93.25 83 GLU A CA 1
ATOM 648 C C . GLU A 1 83 ? 8.267 4.173 -17.149 1.00 93.25 83 GLU A C 1
ATOM 650 O O . GLU A 1 83 ? 7.064 4.163 -16.903 1.00 93.25 83 GLU A O 1
ATOM 655 N N . ALA A 1 84 ? 8.787 4.950 -18.098 1.00 91.38 84 ALA A N 1
ATOM 656 C CA . ALA A 1 84 ? 8.004 5.903 -18.863 1.00 91.38 84 ALA A CA 1
ATOM 657 C C . ALA A 1 84 ? 6.928 5.260 -19.756 1.00 91.38 84 ALA A C 1
ATOM 659 O O . ALA A 1 84 ? 6.025 5.974 -20.196 1.00 91.38 84 ALA A O 1
ATOM 660 N N . PHE A 1 85 ? 7.054 3.972 -20.083 1.00 93.56 85 PHE A N 1
ATOM 661 C CA . PHE A 1 85 ? 6.162 3.261 -21.000 1.00 93.56 85 PHE A CA 1
ATOM 662 C C . PHE A 1 85 ? 5.209 2.296 -20.278 1.00 93.56 85 PHE A C 1
ATOM 664 O O . PHE A 1 85 ? 4.024 2.262 -20.598 1.00 93.56 85 PHE A O 1
ATOM 671 N N . PHE A 1 86 ? 5.717 1.521 -19.318 1.00 91.19 86 PHE A N 1
ATOM 672 C CA . PHE A 1 86 ? 4.989 0.485 -18.580 1.00 91.19 86 PHE A CA 1
ATOM 673 C C . PHE A 1 86 ? 4.588 0.915 -17.161 1.00 91.19 86 PHE A C 1
ATOM 675 O O . PHE A 1 86 ? 3.657 0.347 -16.596 1.00 91.19 86 PHE A O 1
ATOM 682 N N . GLY A 1 87 ? 5.277 1.900 -16.576 1.00 88.94 87 GLY A N 1
ATOM 683 C CA . GLY A 1 87 ? 5.283 2.123 -15.129 1.00 88.94 87 GLY A CA 1
ATOM 684 C C . GLY A 1 87 ? 6.208 1.143 -14.395 1.00 88.94 87 GLY A C 1
ATOM 685 O O . GLY A 1 87 ? 6.745 0.212 -14.990 1.00 88.94 87 GLY A O 1
ATOM 686 N N . ILE A 1 88 ? 6.411 1.364 -13.094 1.00 86.19 88 ILE A N 1
ATOM 687 C CA . ILE A 1 88 ? 7.202 0.477 -12.222 1.00 86.19 88 ILE A CA 1
ATOM 688 C C . ILE A 1 88 ? 6.246 -0.181 -11.220 1.00 86.19 88 ILE A C 1
ATOM 690 O O . ILE A 1 88 ? 5.502 0.555 -10.566 1.00 86.19 88 ILE A O 1
ATOM 694 N N . PRO A 1 89 ? 6.273 -1.516 -11.047 1.00 82.62 89 PRO A N 1
ATOM 695 C CA . PRO A 1 89 ? 5.550 -2.189 -9.968 1.00 82.62 89 PRO A CA 1
ATOM 696 C C . PRO A 1 89 ? 5.919 -1.631 -8.583 1.00 82.62 89 PRO A C 1
ATOM 698 O O . PRO A 1 89 ? 7.101 -1.474 -8.270 1.00 82.62 89 PRO A O 1
ATOM 701 N N . GLU A 1 90 ? 4.925 -1.378 -7.726 1.00 76.94 90 GLU A N 1
ATOM 702 C CA . GLU A 1 90 ? 5.138 -0.743 -6.411 1.00 76.94 90 GLU A CA 1
ATOM 703 C C . GLU A 1 90 ? 6.103 -1.524 -5.510 1.00 76.94 90 GLU A C 1
ATOM 705 O O . GLU A 1 90 ? 6.935 -0.926 -4.832 1.00 76.94 90 GLU A O 1
ATOM 710 N N . VAL A 1 91 ? 6.086 -2.860 -5.577 1.00 76.69 91 VAL A N 1
ATOM 711 C CA . VAL A 1 91 ? 7.026 -3.721 -4.836 1.00 76.69 91 VAL A CA 1
ATOM 712 C C . VAL A 1 91 ? 8.485 -3.388 -5.175 1.00 76.69 91 VAL A C 1
ATOM 714 O O . VAL A 1 91 ? 9.332 -3.352 -4.283 1.00 76.69 91 VAL A O 1
ATOM 717 N N . PHE A 1 92 ? 8.796 -3.086 -6.441 1.00 84.88 92 PHE A N 1
ATOM 718 C CA . PHE A 1 92 ? 10.153 -2.705 -6.845 1.00 84.88 92 PHE A CA 1
ATOM 719 C C . PHE A 1 92 ? 10.510 -1.291 -6.406 1.00 84.88 92 PHE A C 1
ATOM 721 O O . PHE A 1 92 ? 11.635 -1.072 -5.960 1.00 84.88 92 PHE A O 1
ATOM 728 N N . LYS A 1 93 ? 9.565 -0.344 -6.466 1.00 82.38 93 LYS A N 1
ATOM 729 C CA . LYS A 1 93 ? 9.789 1.007 -5.930 1.00 82.38 93 LYS A CA 1
ATOM 730 C C . LYS A 1 93 ? 10.095 0.953 -4.436 1.00 82.38 93 LYS A C 1
ATOM 732 O O . LYS A 1 93 ? 11.077 1.551 -4.006 1.00 82.38 93 LYS A O 1
ATOM 737 N N . ALA A 1 94 ? 9.301 0.204 -3.670 1.00 77.19 94 ALA A N 1
ATOM 738 C CA . ALA A 1 94 ? 9.487 0.033 -2.234 1.00 77.19 94 ALA A CA 1
ATOM 739 C C . ALA A 1 94 ? 10.847 -0.605 -1.911 1.00 77.19 94 ALA A C 1
ATOM 741 O O . ALA A 1 94 ? 11.595 -0.082 -1.086 1.00 77.19 94 ALA A O 1
ATOM 742 N N . GLU A 1 95 ? 11.212 -1.687 -2.605 1.00 83.69 95 GLU A N 1
ATOM 743 C CA . GLU A 1 95 ? 12.504 -2.349 -2.404 1.00 83.69 95 GLU A CA 1
ATOM 744 C C . GLU A 1 95 ? 13.689 -1.435 -2.756 1.00 83.69 95 GLU A C 1
ATOM 746 O O . GLU A 1 95 ? 14.670 -1.380 -2.014 1.00 83.69 95 GLU A O 1
ATOM 751 N N . CYS A 1 96 ? 13.602 -0.666 -3.847 1.00 86.81 96 CYS A N 1
ATOM 752 C CA . CYS A 1 96 ? 14.621 0.321 -4.205 1.00 86.81 96 CYS A CA 1
ATOM 753 C C . CYS A 1 96 ? 14.724 1.439 -3.161 1.00 86.81 96 CYS A C 1
ATOM 755 O O . CYS A 1 96 ? 15.832 1.751 -2.724 1.00 86.81 96 CYS A O 1
ATOM 757 N N . ARG A 1 97 ? 13.591 2.001 -2.717 1.00 85.25 97 ARG A N 1
ATOM 758 C CA . ARG A 1 97 ? 13.540 3.069 -1.704 1.00 85.25 97 ARG A CA 1
ATOM 759 C C . ARG A 1 97 ? 14.105 2.626 -0.350 1.00 85.25 97 ARG A C 1
ATOM 761 O O . ARG A 1 97 ? 14.750 3.430 0.317 1.00 85.25 97 ARG A O 1
ATOM 768 N N . ASN A 1 98 ? 13.961 1.347 0.009 1.00 84.62 98 ASN A N 1
ATOM 769 C CA . ASN A 1 98 ? 14.563 0.760 1.214 1.00 84.62 98 ASN A CA 1
ATOM 770 C C . ASN A 1 98 ? 16.096 0.629 1.145 1.00 84.62 98 ASN A C 1
ATOM 772 O O . ASN A 1 98 ? 16.746 0.530 2.184 1.00 84.62 98 ASN A O 1
ATOM 776 N N . ARG A 1 99 ? 16.681 0.584 -0.059 1.00 89.31 99 ARG A N 1
ATOM 777 C CA . ARG A 1 99 ? 18.128 0.382 -0.270 1.00 89.31 99 ARG A CA 1
ATOM 778 C C . ARG A 1 99 ? 18.907 1.680 -0.481 1.00 89.31 99 ARG A C 1
ATOM 780 O O . ARG A 1 99 ? 20.134 1.653 -0.416 1.00 89.31 99 ARG A O 1
ATOM 787 N N . ILE A 1 100 ? 18.222 2.785 -0.766 1.00 89.38 100 ILE A N 1
ATOM 788 C CA . ILE A 1 100 ? 18.837 4.098 -0.991 1.00 89.38 100 ILE A CA 1
ATOM 789 C C . ILE A 1 100 ? 18.769 4.966 0.263 1.00 89.38 100 ILE A C 1
ATOM 791 O O . ILE A 1 100 ? 17.875 4.829 1.097 1.00 89.38 100 ILE A O 1
ATOM 795 N N . ASP A 1 101 ? 19.736 5.870 0.394 1.00 92.19 101 ASP A N 1
ATOM 796 C CA . ASP A 1 101 ? 19.834 6.748 1.554 1.00 92.19 101 ASP A CA 1
ATOM 797 C C . ASP A 1 101 ? 18.595 7.667 1.680 1.00 92.19 101 ASP A C 1
ATOM 799 O O . ASP A 1 101 ? 18.061 8.125 0.660 1.00 92.19 101 ASP A O 1
ATOM 803 N N . PRO A 1 102 ? 18.131 7.983 2.906 1.00 86.00 102 PRO A N 1
ATOM 804 C CA . PRO A 1 102 ? 17.022 8.908 3.122 1.00 86.00 102 PRO A CA 1
ATOM 805 C C . PRO A 1 102 ? 17.165 10.269 2.422 1.00 86.00 102 PRO A C 1
ATOM 807 O O . PRO A 1 102 ? 16.157 10.850 2.026 1.00 86.00 102 PRO A O 1
ATOM 810 N N . GLU A 1 103 ? 18.379 10.798 2.244 1.00 91.69 103 GLU A N 1
ATOM 811 C CA . GLU A 1 103 ? 18.604 12.040 1.494 1.00 91.69 103 GLU A CA 1
ATOM 812 C C . GLU A 1 103 ? 18.287 11.868 0.002 1.00 91.69 103 GLU A C 1
ATOM 814 O O . GLU A 1 103 ? 17.638 12.729 -0.593 1.00 91.69 103 GLU A O 1
ATOM 819 N N . MET A 1 104 ? 18.662 10.732 -0.591 1.00 90.50 104 MET A N 1
ATOM 820 C CA . MET A 1 104 ? 18.346 10.414 -1.987 1.00 90.50 104 MET A CA 1
ATOM 821 C C . MET A 1 104 ? 16.844 10.193 -2.184 1.00 90.50 104 MET A C 1
ATOM 823 O O . MET A 1 104 ? 16.290 10.670 -3.173 1.00 90.50 104 MET A O 1
ATOM 827 N N . ASN A 1 105 ? 16.171 9.550 -1.223 1.00 85.94 105 ASN A N 1
ATOM 828 C CA . ASN A 1 105 ? 14.710 9.413 -1.224 1.00 85.94 105 ASN A CA 1
ATOM 829 C C . ASN A 1 105 ? 14.011 10.779 -1.296 1.00 85.94 105 ASN A C 1
ATOM 831 O O . ASN A 1 105 ? 13.150 10.975 -2.147 1.00 85.94 105 ASN A O 1
ATOM 835 N N . ARG A 1 106 ? 14.452 11.760 -0.495 1.00 85.44 106 ARG A N 1
ATOM 836 C CA . ARG A 1 106 ? 13.887 13.124 -0.527 1.00 85.44 106 ARG A CA 1
ATOM 837 C C . ARG A 1 106 ? 14.046 13.804 -1.883 1.00 85.44 106 ARG A C 1
ATOM 839 O O . ARG A 1 106 ? 13.187 14.587 -2.280 1.00 85.44 106 ARG A O 1
ATOM 846 N N . VAL A 1 107 ? 15.154 13.546 -2.579 1.00 91.69 107 VAL A N 1
ATOM 847 C CA . VAL A 1 107 ? 15.361 14.075 -3.932 1.00 91.69 107 VAL A CA 1
ATOM 848 C C . VAL A 1 107 ? 14.349 13.456 -4.893 1.00 91.69 107 VAL A C 1
ATOM 850 O O . VAL A 1 107 ? 13.727 14.195 -5.650 1.00 91.69 107 VAL A O 1
ATOM 853 N N . LEU A 1 108 ? 14.139 12.137 -4.836 1.00 87.19 108 LEU A N 1
ATOM 854 C CA . LEU A 1 108 ? 13.135 11.457 -5.663 1.00 87.19 108 LEU A CA 1
ATOM 855 C C . LEU A 1 108 ? 11.723 11.987 -5.385 1.00 87.19 108 LEU A C 1
ATOM 857 O O . LEU A 1 108 ? 11.012 12.309 -6.331 1.00 87.19 108 LEU A O 1
ATOM 861 N N . ASP A 1 109 ? 11.365 12.190 -4.115 1.00 83.25 109 ASP A N 1
ATOM 862 C CA . ASP A 1 109 ? 10.067 12.758 -3.721 1.00 83.25 109 ASP A CA 1
ATOM 863 C C . ASP A 1 109 ? 9.837 14.147 -4.328 1.00 83.25 109 ASP A C 1
ATOM 865 O O . ASP A 1 109 ? 8.767 14.436 -4.863 1.00 83.25 109 ASP A O 1
ATOM 869 N N . ALA A 1 110 ? 10.865 15.001 -4.303 1.00 87.56 110 ALA A N 1
ATOM 870 C CA . ALA A 1 110 ? 10.796 16.326 -4.907 1.00 87.56 110 ALA A CA 1
ATOM 871 C C . ALA A 1 110 ? 10.638 16.262 -6.439 1.00 87.56 110 ALA A C 1
ATOM 873 O O . ALA A 1 110 ? 9.945 17.096 -7.026 1.00 87.56 110 ALA A O 1
ATOM 874 N N . PHE A 1 111 ? 11.262 15.283 -7.103 1.00 86.88 111 PHE A N 1
ATOM 875 C CA . PHE A 1 111 ? 11.076 15.064 -8.540 1.00 86.88 111 PHE A CA 1
ATOM 876 C C . PHE A 1 111 ? 9.654 14.593 -8.865 1.00 86.88 111 PHE A C 1
ATOM 878 O O . PHE A 1 111 ? 9.046 15.130 -9.795 1.00 86.88 111 PHE A O 1
ATOM 885 N N . ASP A 1 112 ? 9.119 13.643 -8.099 1.00 81.62 112 ASP A N 1
ATOM 886 C CA . ASP A 1 112 ? 7.761 13.121 -8.273 1.00 81.62 112 ASP A CA 1
ATOM 887 C C . ASP A 1 112 ? 6.712 14.236 -8.103 1.00 81.62 112 ASP A C 1
ATOM 889 O O . ASP A 1 112 ? 5.812 14.382 -8.941 1.00 81.62 112 ASP A O 1
ATOM 893 N N . GLU A 1 113 ? 6.889 15.100 -7.094 1.00 78.56 113 GLU A N 1
ATOM 894 C CA . GLU A 1 113 ? 6.039 16.272 -6.848 1.00 78.56 113 GLU A CA 1
ATOM 895 C C . GLU A 1 113 ? 6.037 17.243 -8.041 1.00 78.56 113 GLU A C 1
ATOM 897 O O . GLU A 1 113 ? 4.975 17.629 -8.538 1.00 78.56 113 GLU A O 1
ATOM 902 N N . VAL A 1 114 ? 7.220 17.609 -8.551 1.00 85.94 114 VAL A N 1
ATOM 903 C CA . VAL A 1 114 ? 7.355 18.539 -9.687 1.00 85.94 114 VAL A CA 1
ATOM 904 C C . VAL A 1 114 ? 6.761 17.962 -10.969 1.00 85.94 114 VAL A C 1
ATOM 906 O O . VAL A 1 114 ? 6.161 18.695 -11.760 1.00 85.94 114 VAL A O 1
ATOM 909 N N . LEU A 1 115 ? 6.924 16.659 -11.197 1.00 75.44 115 LEU A N 1
ATOM 910 C CA . LEU A 1 115 ? 6.409 15.995 -12.391 1.00 75.44 115 LEU A CA 1
ATOM 911 C C . LEU A 1 115 ? 4.890 15.792 -12.351 1.00 75.44 115 LEU A C 1
ATOM 913 O O . LEU A 1 115 ? 4.319 15.331 -13.341 1.00 75.44 115 LEU A O 1
ATOM 917 N N . GLY A 1 116 ? 4.226 16.127 -11.239 1.00 68.38 116 GLY A N 1
ATOM 918 C CA . GLY A 1 116 ? 2.812 15.817 -11.053 1.00 68.38 116 GLY A CA 1
ATOM 919 C C . GLY A 1 116 ? 2.557 14.312 -11.080 1.00 68.38 116 GLY A C 1
ATOM 920 O O . GLY A 1 116 ? 1.414 13.891 -11.264 1.00 68.38 116 GLY A O 1
ATOM 921 N N . ILE A 1 117 ? 3.607 13.508 -10.861 1.00 64.38 117 ILE A N 1
ATOM 922 C CA . ILE A 1 117 ? 3.508 12.106 -10.472 1.00 64.38 117 ILE A CA 1
ATOM 923 C C . ILE A 1 117 ? 3.124 12.151 -8.993 1.00 64.38 117 ILE A C 1
ATOM 925 O O . ILE A 1 117 ? 3.827 11.693 -8.101 1.00 64.38 117 ILE A O 1
ATOM 929 N N . CYS A 1 118 ? 1.955 12.734 -8.718 1.00 48.09 118 CYS A N 1
ATOM 930 C CA . CYS A 1 118 ? 1.187 12.265 -7.598 1.00 48.09 118 CYS A CA 1
ATOM 931 C C . CYS A 1 118 ? 0.905 10.816 -7.965 1.00 48.09 118 CYS A C 1
ATOM 933 O O . CYS A 1 118 ? -0.036 10.528 -8.709 1.00 48.09 118 CYS A O 1
ATOM 935 N N . SER A 1 119 ? 1.713 9.902 -7.418 1.00 43.22 119 SER A N 1
ATOM 936 C CA . SER A 1 119 ? 1.142 8.647 -6.966 1.00 43.22 119 SER A CA 1
ATOM 937 C C . SER A 1 119 ? -0.215 9.045 -6.398 1.00 43.22 119 SER A C 1
ATOM 939 O O . SER A 1 119 ? -0.297 9.989 -5.595 1.00 43.22 119 SER A O 1
ATOM 941 N N . GLN A 1 120 ? -1.303 8.418 -6.850 1.00 40.56 120 GLN A N 1
ATOM 942 C CA . GLN A 1 120 ? -2.422 8.314 -5.928 1.00 40.56 120 GLN A CA 1
ATOM 943 C C . GLN A 1 120 ? -1.756 7.988 -4.599 1.00 40.56 120 GLN A C 1
ATOM 945 O O . GLN A 1 120 ? -0.938 7.066 -4.563 1.00 40.56 120 GLN A O 1
ATOM 950 N N . LYS A 1 121 ? -1.951 8.808 -3.566 1.00 41.91 121 LYS A N 1
ATOM 951 C CA . LYS A 1 121 ? -1.619 8.367 -2.223 1.00 41.91 121 LYS A CA 1
ATOM 952 C C . LYS A 1 121 ? -2.509 7.141 -1.998 1.00 41.91 121 LYS A C 1
ATOM 954 O O . LYS A 1 121 ? -3.583 7.250 -1.440 1.00 41.91 121 LYS A O 1
ATOM 959 N N . SER A 1 122 ? -2.113 5.993 -2.542 1.00 41.12 122 SER A N 1
ATOM 960 C CA . SER A 1 122 ? -2.242 4.723 -1.878 1.00 41.12 122 SER A CA 1
ATOM 961 C C . SER A 1 122 ? -1.366 4.956 -0.669 1.00 41.12 122 SER A C 1
ATOM 963 O O . SER A 1 122 ? -0.139 4.957 -0.770 1.00 41.12 122 SER A O 1
ATOM 965 N N . ASP A 1 123 ? -2.014 5.434 0.389 1.00 52.72 123 ASP A N 1
ATOM 966 C CA . ASP A 1 123 ? -1.378 5.965 1.577 1.00 52.72 123 ASP A CA 1
ATOM 967 C C . ASP A 1 123 ? -0.138 5.152 1.908 1.00 52.72 123 ASP A C 1
ATOM 969 O O . ASP A 1 123 ? -0.253 3.969 2.222 1.00 52.72 123 ASP A O 1
ATOM 973 N N . GLU A 1 124 ? 1.050 5.759 1.897 1.00 60.34 124 GLU A N 1
ATOM 974 C CA . GLU A 1 124 ? 2.247 5.114 2.466 1.00 60.34 124 GLU A CA 1
ATOM 975 C C . GLU A 1 124 ? 1.945 4.587 3.881 1.00 60.34 124 GLU A C 1
ATOM 977 O O . GLU A 1 124 ? 2.486 3.583 4.340 1.00 60.34 124 GLU A O 1
ATOM 982 N N . ARG A 1 125 ? 0.993 5.244 4.557 1.00 75.56 125 ARG A N 1
ATOM 983 C CA . ARG A 1 125 ? 0.451 4.865 5.855 1.00 75.56 125 ARG A CA 1
ATOM 984 C C . ARG A 1 125 ? -0.465 3.642 5.815 1.00 75.56 125 ARG A C 1
ATOM 986 O O . ARG A 1 125 ? -0.516 2.967 6.833 1.00 75.56 125 ARG A O 1
ATOM 993 N N . MET A 1 126 ? -1.139 3.315 4.713 1.00 83.75 126 MET A N 1
ATOM 994 C CA . MET A 1 126 ? -1.926 2.081 4.526 1.00 83.75 126 MET A CA 1
ATOM 995 C C . MET A 1 126 ? -1.102 0.954 3.876 1.00 83.75 126 MET A C 1
ATOM 997 O O . MET A 1 126 ? -1.419 -0.221 4.060 1.00 83.75 126 MET A O 1
ATOM 1001 N N . GLN A 1 127 ? -0.016 1.278 3.164 1.00 81.38 127 GLN A N 1
ATOM 1002 C CA . GLN A 1 127 ? 0.883 0.286 2.564 1.00 81.38 127 GLN A CA 1
ATOM 1003 C C . GLN A 1 127 ? 1.461 -0.671 3.618 1.00 81.38 127 GLN A C 1
ATOM 1005 O O . GLN A 1 127 ? 1.890 -0.269 4.703 1.00 81.38 127 GLN A O 1
ATOM 1010 N N . GLY A 1 128 ? 1.475 -1.965 3.291 1.00 85.12 128 GLY A N 1
ATOM 1011 C CA . GLY A 1 128 ? 1.903 -3.040 4.192 1.00 85.12 128 GLY A CA 1
ATOM 1012 C C . GLY A 1 128 ? 0.794 -3.600 5.086 1.00 85.12 128 GLY A C 1
ATOM 1013 O O . GLY A 1 128 ? 1.050 -4.532 5.847 1.00 85.12 128 GLY A O 1
ATOM 1014 N N . ASN A 1 129 ? -0.437 -3.088 4.990 1.00 94.38 129 ASN A N 1
ATOM 1015 C CA . ASN A 1 129 ? -1.588 -3.674 5.677 1.00 94.38 129 ASN A CA 1
ATOM 1016 C C . ASN A 1 129 ? -1.915 -5.106 5.211 1.00 94.38 129 ASN A C 1
ATOM 1018 O O . ASN A 1 129 ? -2.514 -5.857 5.975 1.00 94.38 129 ASN A O 1
ATOM 1022 N N . GLU A 1 130 ? -1.426 -5.521 4.040 1.00 91.44 130 GLU A N 1
ATOM 1023 C CA . GLU A 1 130 ? -1.441 -6.914 3.567 1.00 91.44 130 GLU A CA 1
ATOM 1024 C C . GLU A 1 130 ? -0.831 -7.888 4.591 1.00 91.44 130 GLU A C 1
ATOM 1026 O O . GLU A 1 130 ? -1.248 -9.036 4.679 1.00 91.44 130 GLU A O 1
ATOM 1031 N N . LEU A 1 131 ? 0.135 -7.448 5.413 1.00 90.62 131 LEU A N 1
ATOM 1032 C CA . LEU A 1 131 ? 0.684 -8.270 6.501 1.00 90.62 131 LEU A CA 1
ATOM 1033 C C . LEU A 1 131 ? -0.385 -8.628 7.538 1.00 90.62 131 LEU A C 1
ATOM 1035 O O . LEU A 1 131 ? -0.401 -9.748 8.040 1.00 90.62 131 LEU A O 1
ATOM 1039 N N . ILE A 1 132 ? -1.272 -7.679 7.851 1.00 96.12 132 ILE A N 1
ATOM 1040 C CA . ILE A 1 132 ? -2.396 -7.904 8.762 1.00 96.12 132 ILE A CA 1
ATOM 1041 C C . ILE A 1 132 ? -3.412 -8.822 8.080 1.00 96.12 132 ILE A C 1
ATOM 1043 O O . ILE A 1 132 ? -3.858 -9.781 8.697 1.00 96.12 132 ILE A O 1
ATOM 1047 N N . GLU A 1 133 ? -3.746 -8.568 6.812 1.00 95.12 133 GLU A N 1
ATOM 1048 C CA . GLU A 1 133 ? -4.715 -9.380 6.062 1.00 95.12 133 GLU A CA 1
ATOM 1049 C C . GLU A 1 133 ? -4.270 -10.844 5.953 1.00 95.12 133 GLU A C 1
ATOM 1051 O O . GLU A 1 133 ? -5.015 -11.736 6.353 1.00 95.12 133 GLU A O 1
ATOM 1056 N N . ASN A 1 134 ? -3.020 -11.086 5.551 1.00 91.62 134 ASN A N 1
ATOM 1057 C CA . ASN A 1 134 ? -2.442 -12.428 5.464 1.00 91.62 134 ASN A CA 1
ATOM 1058 C C . ASN A 1 134 ? -2.392 -13.131 6.831 1.00 91.62 134 ASN A C 1
ATOM 1060 O O . ASN A 1 134 ? -2.661 -14.327 6.923 1.00 91.62 134 ASN A O 1
ATOM 1064 N N . ALA A 1 135 ? -2.061 -12.409 7.908 1.00 94.38 135 ALA A N 1
ATOM 1065 C CA . ALA A 1 135 ? -2.059 -12.986 9.252 1.00 94.38 135 ALA A CA 1
ATOM 1066 C C . ALA A 1 135 ? -3.477 -13.370 9.705 1.00 94.38 135 ALA A C 1
ATOM 1068 O O . ALA A 1 135 ? -3.671 -14.432 10.298 1.00 94.38 135 ALA A O 1
ATOM 1069 N N . ILE A 1 136 ? -4.480 -12.540 9.394 1.00 97.12 136 ILE A N 1
ATOM 1070 C CA . ILE A 1 136 ? -5.886 -12.855 9.668 1.00 97.12 136 ILE A CA 1
ATOM 1071 C C . ILE A 1 136 ? -6.322 -14.070 8.846 1.00 97.12 136 ILE A C 1
ATOM 1073 O O . ILE A 1 136 ? -6.956 -14.968 9.392 1.00 97.12 136 ILE A O 1
ATOM 1077 N N . ASP A 1 137 ? -5.956 -14.153 7.570 1.00 95.06 137 ASP A N 1
ATOM 1078 C CA . ASP A 1 137 ? -6.259 -15.319 6.738 1.00 95.06 137 ASP A CA 1
ATOM 1079 C C . ASP A 1 137 ? -5.666 -16.609 7.317 1.00 95.06 137 ASP A C 1
ATOM 1081 O O . ASP A 1 137 ? -6.393 -17.592 7.502 1.00 95.06 137 ASP A O 1
ATOM 1085 N N . ASN A 1 138 ? -4.391 -16.573 7.708 1.00 91.38 138 ASN A N 1
ATOM 1086 C CA . ASN A 1 138 ? -3.708 -17.699 8.343 1.00 91.38 138 ASN A CA 1
ATOM 1087 C C . ASN A 1 138 ? -4.365 -18.111 9.668 1.00 91.38 138 ASN A C 1
ATOM 1089 O O . ASN A 1 138 ? -4.489 -19.305 9.938 1.00 91.38 138 ASN A O 1
ATOM 1093 N N . LEU A 1 139 ? -4.841 -17.157 10.476 1.00 95.94 139 LEU A N 1
ATOM 1094 C CA . LEU A 1 139 ? -5.566 -17.450 11.717 1.00 95.94 139 LEU A CA 1
ATOM 1095 C C . LEU A 1 139 ? -6.840 -18.270 11.465 1.00 95.94 139 LEU A C 1
ATOM 1097 O O . LEU A 1 139 ? -7.140 -19.191 12.225 1.00 95.94 139 LEU A O 1
ATOM 1101 N N . TYR A 1 140 ? -7.586 -17.980 10.396 1.00 95.06 140 TYR A N 1
ATOM 1102 C CA . TYR A 1 140 ? -8.789 -18.751 10.056 1.00 95.06 140 TYR A CA 1
ATOM 1103 C C . TYR A 1 140 ? -8.465 -20.148 9.515 1.00 95.06 140 TYR A C 1
ATOM 1105 O O . TYR A 1 140 ? -9.281 -21.062 9.676 1.00 95.06 140 TYR A O 1
ATOM 1113 N N . GLU A 1 141 ? -7.309 -20.306 8.869 1.00 94.38 141 GLU A N 1
ATOM 1114 C CA . GLU A 1 141 ? -6.854 -21.572 8.290 1.00 94.38 141 GLU A CA 1
ATOM 1115 C C . GLU A 1 141 ? -6.246 -22.513 9.334 1.00 94.38 141 GLU A C 1
ATOM 1117 O O . GLU A 1 141 ? -6.598 -23.693 9.358 1.00 94.38 141 GLU A O 1
ATOM 1122 N N . MET A 1 142 ? -5.385 -21.997 10.213 1.00 92.88 142 MET A N 1
ATOM 1123 C CA . MET A 1 142 ? -4.666 -22.790 11.215 1.00 92.88 142 MET A CA 1
ATOM 1124 C C . MET A 1 142 ? -5.445 -22.940 12.527 1.00 92.88 142 MET A C 1
ATOM 1126 O O . MET A 1 142 ? -5.459 -24.024 13.109 1.00 92.88 142 MET A O 1
ATOM 1130 N N . GLN A 1 143 ? -6.134 -21.880 12.971 1.00 91.06 143 GLN A N 1
ATOM 1131 C CA . GLN A 1 143 ? -6.921 -21.835 14.215 1.00 91.06 143 GLN A CA 1
ATOM 1132 C C . GLN A 1 143 ? -6.131 -22.248 15.469 1.00 91.06 143 GLN A C 1
ATOM 1134 O O . GLN A 1 143 ? -6.653 -22.934 16.352 1.00 91.06 143 GLN A O 1
ATOM 1139 N N . ASP A 1 144 ? -4.869 -21.828 15.550 1.00 92.38 144 ASP A N 1
ATOM 1140 C CA . ASP A 1 144 ? -3.964 -22.136 16.655 1.00 92.38 144 ASP A CA 1
ATOM 1141 C C . ASP A 1 144 ? -3.414 -20.871 17.337 1.00 92.38 144 ASP A C 1
ATOM 1143 O O . ASP A 1 144 ? -3.715 -19.736 16.964 1.00 92.38 144 ASP A O 1
ATOM 1147 N N . ASN A 1 145 ? -2.631 -21.070 18.398 1.00 91.75 145 ASN A N 1
ATOM 1148 C CA . ASN A 1 145 ? -2.063 -19.959 19.159 1.00 91.75 145 ASN A CA 1
ATOM 1149 C C . ASN A 1 145 ? -0.976 -19.210 18.378 1.00 91.75 145 ASN A C 1
ATOM 1151 O O . ASN A 1 145 ? -0.832 -18.005 18.567 1.00 91.75 145 ASN A O 1
ATOM 1155 N N . ASP A 1 146 ? -0.222 -19.902 17.524 1.00 90.75 146 ASP A N 1
ATOM 1156 C CA . ASP A 1 146 ? 0.894 -19.303 16.789 1.00 90.75 146 ASP A CA 1
ATOM 1157 C C . ASP A 1 146 ? 0.361 -18.323 15.734 1.00 90.75 146 ASP A C 1
ATOM 1159 O O . ASP A 1 146 ? 0.777 -17.167 15.695 1.00 90.75 146 ASP A O 1
ATOM 1163 N N . SER A 1 147 ? -0.670 -18.719 14.985 1.00 91.19 147 SER A N 1
ATOM 1164 C CA . SER A 1 147 ? -1.354 -17.837 14.032 1.00 91.19 147 SER A CA 1
ATOM 1165 C C . SER A 1 147 ? -2.053 -16.646 14.702 1.00 91.19 147 SER A C 1
ATOM 1167 O O . SER A 1 147 ? -2.135 -15.564 14.121 1.00 91.19 147 SER A O 1
ATOM 1169 N N . PHE A 1 148 ? -2.510 -16.782 15.952 1.00 93.62 148 PHE A N 1
ATOM 1170 C CA . PHE A 1 148 ? -3.017 -15.643 16.726 1.00 93.62 148 PHE A CA 1
ATOM 1171 C C . PHE A 1 148 ? -1.897 -14.654 17.087 1.00 93.62 148 PHE A C 1
ATOM 1173 O O . PHE A 1 148 ? -2.073 -13.437 16.975 1.00 93.62 148 PHE A O 1
ATOM 1180 N N . VAL A 1 149 ? -0.728 -15.169 17.483 1.00 91.19 149 VAL A N 1
ATOM 1181 C CA . VAL A 1 149 ? 0.471 -14.360 17.747 1.00 91.19 149 VAL A CA 1
ATOM 1182 C C . VAL A 1 149 ? 0.955 -13.660 16.475 1.00 91.19 149 VAL A C 1
ATOM 1184 O O . VAL A 1 149 ? 1.381 -12.504 16.553 1.00 91.19 149 VAL A O 1
ATOM 1187 N N . ASP A 1 150 ? 0.833 -14.289 15.306 1.00 91.69 150 ASP A N 1
ATOM 1188 C CA . ASP A 1 150 ? 1.175 -13.671 14.021 1.00 91.69 150 ASP A CA 1
ATOM 1189 C C . ASP A 1 150 ? 0.327 -12.424 13.736 1.00 91.69 150 ASP A C 1
ATOM 1191 O O . ASP A 1 150 ? 0.871 -11.402 13.311 1.00 91.69 150 ASP A O 1
ATOM 1195 N N . VAL A 1 151 ? -0.980 -12.444 14.042 1.00 96.00 151 VAL A N 1
ATOM 1196 C CA . VAL A 1 151 ? -1.840 -11.253 13.887 1.00 96.00 151 VAL A CA 1
ATOM 1197 C C . VAL A 1 151 ? -1.381 -10.123 14.807 1.00 96.00 151 VAL A C 1
ATOM 1199 O O . VAL A 1 151 ? -1.234 -8.984 14.358 1.00 96.00 151 VAL A O 1
ATOM 1202 N N . ILE A 1 152 ? -1.105 -10.424 16.081 1.00 95.19 152 ILE A N 1
ATOM 1203 C CA . ILE A 1 152 ? -0.587 -9.427 17.034 1.00 95.19 152 ILE A CA 1
ATOM 1204 C C . ILE A 1 152 ? 0.748 -8.856 16.53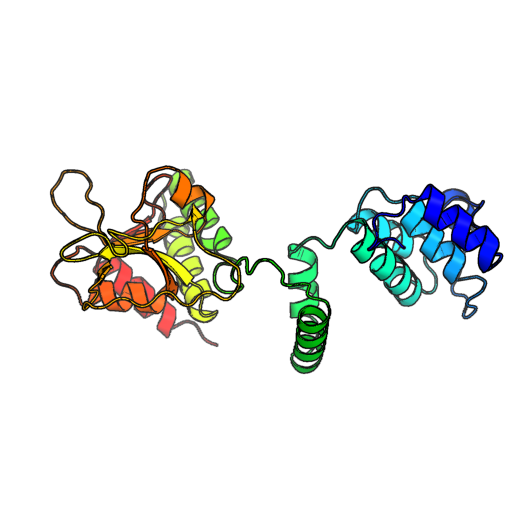9 1.00 95.19 152 ILE A C 1
ATOM 1206 O O . ILE A 1 152 ? 0.946 -7.642 16.545 1.00 95.19 152 ILE A O 1
ATOM 1210 N N . THR A 1 153 ? 1.642 -9.714 16.053 1.00 91.19 153 THR A N 1
ATOM 1211 C CA . THR A 1 153 ? 2.966 -9.326 15.549 1.00 91.19 153 THR A CA 1
ATOM 1212 C C . THR A 1 153 ? 2.854 -8.420 14.327 1.00 91.19 153 THR A C 1
ATOM 1214 O O . THR A 1 153 ? 3.519 -7.382 14.272 1.00 91.19 153 THR A O 1
ATOM 1217 N N . ALA A 1 154 ? 1.972 -8.757 13.382 1.00 93.56 154 ALA A N 1
ATOM 1218 C CA . ALA A 1 154 ? 1.696 -7.936 12.209 1.00 93.56 154 ALA A CA 1
ATOM 1219 C C . ALA A 1 154 ? 1.159 -6.551 12.607 1.00 93.56 154 ALA A C 1
ATOM 1221 O O . ALA A 1 154 ? 1.630 -5.535 12.090 1.00 93.56 154 ALA A O 1
ATOM 1222 N N . LEU A 1 155 ? 0.236 -6.489 13.574 1.00 96.00 155 LEU A N 1
ATOM 1223 C CA . LEU A 1 155 ? -0.295 -5.225 14.090 1.00 96.00 155 LEU A CA 1
ATOM 1224 C C . LEU A 1 155 ? 0.791 -4.376 14.754 1.00 96.00 155 LEU A C 1
ATOM 1226 O O . LEU A 1 155 ? 0.927 -3.199 14.422 1.00 96.00 155 LEU A O 1
ATOM 1230 N N . CYS A 1 156 ? 1.610 -4.959 15.630 1.00 93.50 156 CYS A N 1
ATOM 1231 C CA . CYS A 1 156 ? 2.702 -4.241 16.286 1.00 93.50 156 CYS A CA 1
ATOM 1232 C C . CYS A 1 156 ? 3.746 -3.733 15.277 1.00 93.50 156 CYS A C 1
ATOM 1234 O O . CYS A 1 156 ? 4.208 -2.595 15.386 1.00 93.50 156 CYS A O 1
ATOM 1236 N N . PHE A 1 157 ? 4.077 -4.528 14.256 1.00 89.44 157 PHE A N 1
ATOM 1237 C CA . PHE A 1 157 ? 4.983 -4.110 13.185 1.00 89.44 157 PHE A CA 1
ATOM 1238 C C . PHE A 1 157 ? 4.431 -2.913 12.404 1.00 89.44 157 PHE A C 1
ATOM 1240 O O . PHE A 1 157 ? 5.157 -1.963 12.098 1.00 89.44 157 PHE A O 1
ATOM 1247 N N . ARG A 1 158 ? 3.123 -2.918 12.123 1.00 93.38 158 ARG A N 1
ATOM 1248 C CA . ARG A 1 158 ? 2.450 -1.783 11.488 1.00 93.38 158 ARG A CA 1
ATOM 1249 C C . ARG A 1 158 ? 2.418 -0.563 12.397 1.00 93.38 158 ARG A C 1
ATOM 1251 O O . ARG A 1 158 ? 2.768 0.517 11.933 1.00 93.38 158 ARG A O 1
ATOM 1258 N N . MET A 1 159 ? 2.117 -0.722 13.684 1.00 92.62 159 MET A N 1
ATOM 1259 C CA . MET A 1 159 ? 2.177 0.367 14.667 1.00 92.62 159 MET A CA 1
ATOM 1260 C C . MET A 1 159 ? 3.570 1.011 14.726 1.00 92.62 159 MET A C 1
ATOM 1262 O O . MET A 1 159 ? 3.667 2.237 14.731 1.00 92.62 159 MET A O 1
ATOM 1266 N N . LYS A 1 160 ? 4.653 0.220 14.671 1.00 87.75 160 LYS A N 1
ATOM 1267 C CA . LYS A 1 160 ? 6.036 0.741 14.665 1.00 87.75 160 LYS A CA 1
ATOM 1268 C C . LYS A 1 160 ? 6.336 1.633 13.468 1.00 87.75 160 LYS A C 1
ATOM 1270 O O . LYS A 1 160 ? 7.074 2.605 13.583 1.00 87.75 160 LYS A O 1
ATOM 1275 N N . ARG A 1 161 ? 5.747 1.312 12.320 1.00 86.12 161 ARG A N 1
ATOM 1276 C CA . ARG A 1 161 ? 5.891 2.078 11.077 1.00 86.12 161 ARG A CA 1
ATOM 1277 C C . ARG A 1 161 ? 4.838 3.179 10.932 1.00 86.12 161 ARG A C 1
ATOM 1279 O O . ARG A 1 161 ? 4.654 3.690 9.833 1.00 86.12 161 ARG A O 1
ATOM 1286 N N . ASN A 1 162 ? 4.139 3.530 12.017 1.00 87.44 162 ASN A N 1
ATOM 1287 C CA . ASN A 1 162 ? 3.036 4.495 12.019 1.00 87.44 162 ASN A CA 1
ATOM 1288 C C . ASN A 1 162 ? 1.932 4.150 10.995 1.00 87.44 162 ASN A C 1
ATOM 1290 O O . ASN A 1 162 ? 1.337 5.021 10.353 1.00 87.44 162 ASN A O 1
ATOM 1294 N N . GLY A 1 163 ? 1.696 2.847 10.824 1.00 91.25 163 GLY A N 1
ATOM 1295 C CA . GLY A 1 163 ? 0.689 2.292 9.938 1.00 91.25 163 GLY A CA 1
ATOM 1296 C C . GLY A 1 163 ? -0.725 2.630 10.393 1.00 91.25 163 GLY A C 1
ATOM 1297 O O . GLY A 1 163 ? -1.008 2.715 11.591 1.00 91.25 163 GLY A O 1
ATOM 1298 N N . CYS A 1 164 ? -1.609 2.818 9.422 1.00 95.25 164 CYS A N 1
ATOM 1299 C CA . CYS A 1 164 ? -2.981 3.261 9.620 1.00 95.25 164 CYS A CA 1
ATOM 1300 C C . CYS A 1 164 ? -3.979 2.275 9.031 1.00 95.25 164 CYS A C 1
ATOM 1302 O O . CYS A 1 164 ? -3.644 1.465 8.164 1.00 95.25 164 CYS A O 1
ATOM 1304 N N . GLY A 1 165 ? -5.214 2.391 9.502 1.00 95.38 165 GLY A N 1
ATOM 1305 C CA . GLY A 1 165 ? -6.383 1.820 8.854 1.00 95.38 165 GLY A CA 1
ATOM 1306 C C . GLY A 1 165 ? -7.481 2.870 8.709 1.00 95.38 165 GLY A C 1
ATOM 1307 O O . GLY A 1 165 ? -7.455 3.923 9.351 1.00 95.38 165 GLY A O 1
ATOM 1308 N N . MET A 1 166 ? -8.452 2.574 7.857 1.00 95.88 166 MET A N 1
ATOM 1309 C CA . MET A 1 166 ? -9.586 3.448 7.578 1.00 95.88 166 MET A CA 1
ATOM 1310 C C . MET A 1 166 ? -10.680 3.240 8.618 1.00 95.88 166 MET A C 1
ATOM 1312 O O . MET A 1 166 ? -11.225 2.144 8.753 1.00 95.88 166 MET A O 1
ATOM 1316 N N . VAL A 1 167 ? -11.007 4.301 9.346 1.00 96.50 167 VAL A N 1
ATOM 1317 C CA . VAL A 1 167 ? -11.998 4.299 10.421 1.00 96.50 167 VAL A CA 1
ATOM 1318 C C . VAL A 1 167 ? -13.186 5.156 9.998 1.00 96.50 167 VAL A C 1
ATOM 1320 O O . VAL A 1 167 ? -12.997 6.340 9.700 1.00 96.50 167 VAL A O 1
ATOM 1323 N N . PRO A 1 168 ? -14.408 4.603 9.971 1.00 94.62 168 PRO A N 1
ATOM 1324 C CA . PRO A 1 168 ? -15.589 5.380 9.622 1.00 94.62 168 PRO A CA 1
ATOM 1325 C C . PRO A 1 168 ? -16.096 6.253 10.760 1.00 94.62 168 PRO A C 1
ATOM 1327 O O . PRO A 1 168 ? -16.033 5.906 11.942 1.00 94.62 168 PRO A O 1
ATOM 1330 N N . PHE A 1 169 ? -16.663 7.389 10.378 1.00 91.75 169 PHE A N 1
ATOM 1331 C CA . PHE A 1 169 ? -17.263 8.367 11.265 1.00 91.75 169 PHE A CA 1
ATOM 1332 C C . PHE A 1 169 ? -18.662 8.719 10.789 1.00 91.75 169 PHE A C 1
ATOM 1334 O O . PHE A 1 169 ? -18.923 8.903 9.601 1.00 91.75 169 PHE A O 1
ATOM 1341 N N . VAL A 1 170 ? -19.561 8.889 11.751 1.00 89.56 170 VAL A N 1
ATOM 1342 C CA . VAL A 1 170 ? -20.910 9.394 11.510 1.00 89.56 170 VAL A CA 1
ATOM 1343 C C . VAL A 1 170 ? -21.042 10.807 12.056 1.00 89.56 170 VAL A C 1
ATOM 1345 O O . VAL A 1 170 ? -20.544 11.141 13.139 1.00 89.56 170 VAL A O 1
ATOM 1348 N N . THR A 1 171 ? -21.752 11.646 11.311 1.00 84.38 171 THR A N 1
ATOM 1349 C CA . THR A 1 171 ? -22.123 12.986 11.752 1.00 84.38 171 THR A CA 1
ATOM 1350 C C . THR A 1 171 ? -23.194 12.914 12.837 1.00 84.38 171 THR A C 1
ATOM 1352 O O . THR A 1 171 ? -24.167 12.160 12.765 1.00 84.38 171 THR A O 1
ATOM 1355 N N . VAL A 1 172 ? -23.018 13.709 13.888 1.00 80.88 172 VAL A N 1
ATOM 1356 C CA . VAL A 1 172 ? -23.968 13.806 14.994 1.00 80.88 172 VAL A CA 1
ATOM 1357 C C . VAL A 1 172 ? -24.903 14.979 14.727 1.00 80.88 172 VAL A C 1
ATOM 1359 O O . VAL A 1 172 ? -24.474 16.128 14.742 1.00 80.88 172 VAL A O 1
ATOM 1362 N N . GLY A 1 173 ? -26.192 14.692 14.535 1.00 69.88 173 GLY A N 1
ATOM 1363 C CA . GLY A 1 173 ? -27.236 15.719 14.433 1.00 69.88 173 GLY A CA 1
ATOM 1364 C C . GLY A 1 173 ? -27.677 16.107 13.016 1.00 69.88 173 GLY A C 1
ATOM 1365 O O . GLY A 1 173 ? -28.482 17.024 12.897 1.00 69.88 173 GLY A O 1
ATOM 1366 N N . GLY A 1 174 ? -27.221 15.419 11.964 1.00 69.56 174 GLY A N 1
ATOM 1367 C CA . GLY A 1 174 ? -27.669 15.656 10.582 1.00 69.56 174 GLY A CA 1
ATOM 1368 C C . GLY A 1 174 ? -26.620 15.278 9.536 1.00 69.56 174 GLY A C 1
ATOM 1369 O O . GLY A 1 174 ? -25.540 14.810 9.886 1.00 69.56 174 GLY A O 1
ATOM 1370 N N . THR A 1 175 ? -26.939 15.467 8.255 1.00 68.44 175 THR A N 1
ATOM 1371 C CA . THR A 1 175 ? -25.996 15.315 7.132 1.00 68.44 175 THR A CA 1
ATOM 1372 C C . THR A 1 175 ? -25.008 16.479 7.101 1.00 68.44 175 THR A C 1
ATOM 1374 O O . THR A 1 175 ? -25.401 17.610 7.367 1.00 68.44 175 THR A O 1
ATOM 1377 N N . MET A 1 176 ? -23.748 16.219 6.740 1.00 71.75 176 MET A N 1
ATOM 1378 C CA . MET A 1 176 ? -22.686 17.238 6.687 1.00 71.75 176 MET A CA 1
ATOM 1379 C C . MET A 1 176 ? -22.976 18.363 5.685 1.00 71.75 176 MET A C 1
ATOM 1381 O O . MET A 1 176 ? -22.669 19.525 5.933 1.00 71.75 176 MET A O 1
ATOM 1385 N N . PHE A 1 177 ? -23.570 18.003 4.550 1.00 74.19 177 PHE A N 1
ATOM 1386 C CA . PHE A 1 177 ? -23.801 18.895 3.423 1.00 74.19 177 PHE A CA 1
ATOM 1387 C C . PHE A 1 177 ? -25.256 18.783 2.943 1.00 74.19 177 PHE A C 1
ATOM 1389 O O . PHE A 1 177 ? -25.502 18.260 1.858 1.00 74.19 177 PHE A O 1
ATOM 1396 N N . PRO A 1 178 ? -26.243 19.225 3.745 1.00 70.00 178 PRO A N 1
ATOM 1397 C CA . PRO A 1 178 ? -27.657 19.026 3.419 1.00 70.00 178 PRO A CA 1
ATOM 1398 C C . PRO A 1 178 ? -28.069 19.717 2.110 1.00 70.00 178 PRO A C 1
ATOM 1400 O O . PRO A 1 178 ? -28.920 19.197 1.393 1.00 70.00 178 PRO A O 1
ATOM 1403 N N . ASP A 1 179 ? -27.428 20.843 1.782 1.00 73.44 179 ASP A N 1
ATOM 1404 C CA . ASP A 1 179 ? -27.789 21.705 0.650 1.00 73.44 179 ASP A CA 1
ATOM 1405 C C . ASP A 1 179 ? -26.702 21.772 -0.444 1.00 73.44 179 ASP A C 1
ATOM 1407 O O . ASP A 1 179 ? -26.738 22.652 -1.307 1.00 73.44 179 ASP A O 1
ATOM 1411 N N . LEU A 1 180 ? -25.697 20.885 -0.418 1.00 73.94 180 LEU A N 1
ATOM 1412 C CA . LEU A 1 180 ? -24.594 20.940 -1.383 1.00 73.94 180 LEU A CA 1
ATOM 1413 C C . LEU A 1 180 ? -24.980 20.296 -2.717 1.00 73.94 180 LEU A C 1
ATOM 1415 O O . LEU A 1 180 ? -25.068 19.075 -2.837 1.00 73.94 180 LEU A O 1
ATOM 1419 N N . ASP A 1 181 ? -25.119 21.123 -3.751 1.00 76.31 181 ASP A N 1
ATOM 1420 C CA . ASP A 1 181 ? -25.254 20.657 -5.129 1.00 76.31 181 ASP A CA 1
ATOM 1421 C C . ASP A 1 181 ? -23.880 20.521 -5.801 1.00 76.31 181 ASP A C 1
ATOM 1423 O O . ASP A 1 181 ? -23.306 21.490 -6.309 1.00 76.31 181 ASP A O 1
ATOM 1427 N N . VAL A 1 182 ? -23.373 19.288 -5.847 1.00 74.00 182 VAL A N 1
ATOM 1428 C CA . VAL A 1 182 ? -22.072 18.940 -6.443 1.00 74.00 182 VAL A CA 1
ATOM 1429 C C . VAL A 1 182 ? -21.994 19.305 -7.931 1.00 74.00 182 VAL A C 1
ATOM 1431 O O . VAL A 1 182 ? -20.914 19.610 -8.433 1.00 74.00 182 VAL A O 1
ATOM 1434 N N . SER A 1 183 ? -23.123 19.330 -8.645 1.00 79.81 183 SER A N 1
ATOM 1435 C CA . SER A 1 183 ? -23.146 19.635 -10.082 1.00 79.81 183 SER A CA 1
ATOM 1436 C C . SER A 1 183 ? -22.859 21.108 -10.398 1.00 79.81 183 SER A C 1
ATOM 1438 O O . SER A 1 183 ? -22.490 21.444 -11.526 1.00 79.81 183 SER A O 1
ATOM 1440 N N . SER A 1 184 ? -22.988 21.981 -9.396 1.00 78.50 184 SER A N 1
ATOM 1441 C CA . SER A 1 184 ? -22.776 23.425 -9.514 1.00 78.50 184 SER A CA 1
ATOM 1442 C C . SER A 1 184 ? -21.332 23.875 -9.240 1.00 78.50 184 SER A C 1
ATOM 1444 O O . SER A 1 184 ? -20.988 25.022 -9.534 1.00 78.50 184 SER A O 1
ATOM 1446 N N . LEU A 1 185 ? -20.483 22.981 -8.717 1.00 81.75 185 LEU A N 1
ATOM 1447 C CA . LEU A 1 185 ? -19.134 23.297 -8.245 1.00 81.75 185 LEU A CA 1
ATOM 1448 C C . LEU A 1 185 ? -18.095 23.323 -9.375 1.00 81.75 185 LEU A C 1
ATOM 1450 O O . LEU A 1 185 ? -18.111 22.507 -10.300 1.00 81.75 185 LEU A O 1
ATOM 1454 N N . LYS A 1 186 ? -17.128 24.237 -9.265 1.00 82.69 186 LYS A N 1
ATOM 1455 C CA . LYS A 1 186 ? -15.949 24.331 -10.135 1.00 82.69 186 LYS A CA 1
ATOM 1456 C C . LYS A 1 186 ? -14.664 24.134 -9.341 1.00 82.69 186 LYS A C 1
ATOM 1458 O O . LYS A 1 186 ? -14.582 24.381 -8.140 1.00 82.69 186 LYS A O 1
ATOM 1463 N N . LYS A 1 187 ? -13.605 23.717 -10.043 1.00 70.38 187 LYS A N 1
ATOM 1464 C CA . LYS A 1 187 ? -12.262 23.606 -9.461 1.00 70.38 187 LYS A CA 1
ATOM 1465 C C . LYS A 1 187 ? -11.824 24.970 -8.907 1.00 70.38 187 LYS A C 1
ATOM 1467 O O . LYS A 1 187 ? -11.678 25.916 -9.677 1.00 70.38 187 LYS A O 1
ATOM 1472 N N . GLY A 1 188 ? -11.576 25.034 -7.600 1.00 78.31 188 GLY A N 1
ATOM 1473 C CA . GLY A 1 188 ? -11.168 26.249 -6.885 1.00 78.31 188 GLY A CA 1
ATOM 1474 C C . GLY A 1 188 ? -12.267 26.893 -6.037 1.00 78.31 188 GLY A C 1
ATOM 1475 O O . GLY A 1 188 ? -11.964 27.826 -5.296 1.00 78.31 188 GLY A O 1
ATOM 1476 N N . ASP A 1 189 ? -13.505 26.396 -6.106 1.00 78.50 189 ASP A N 1
ATOM 1477 C CA . ASP A 1 189 ? -14.583 26.869 -5.239 1.00 78.50 189 ASP A CA 1
ATOM 1478 C C . ASP A 1 189 ? -14.334 26.455 -3.781 1.00 78.50 189 ASP A C 1
ATOM 1480 O O . ASP A 1 189 ? -13.866 25.351 -3.492 1.00 78.50 189 ASP A O 1
ATOM 1484 N N . VAL A 1 190 ? -14.654 27.359 -2.854 1.00 78.75 190 VAL A N 1
ATOM 1485 C CA . VAL A 1 190 ? -14.537 27.129 -1.411 1.00 78.75 190 VAL A CA 1
ATOM 1486 C C . VAL A 1 190 ? -15.930 26.883 -0.848 1.00 78.75 190 VAL A C 1
ATOM 1488 O O . VAL A 1 190 ? -16.796 27.752 -0.936 1.00 78.75 190 VAL A O 1
ATOM 1491 N N . VAL A 1 191 ? -16.138 25.712 -0.247 1.00 74.62 191 VAL A N 1
ATOM 1492 C CA . VAL A 1 191 ? -17.383 25.372 0.454 1.00 74.62 191 VAL A CA 1
ATOM 1493 C C . VAL A 1 191 ? -17.222 25.709 1.935 1.00 74.62 191 VAL A C 1
ATOM 1495 O O . VAL A 1 191 ? -16.300 25.229 2.591 1.00 74.62 191 VAL A O 1
ATOM 1498 N N . THR A 1 192 ? -18.117 26.542 2.467 1.00 75.94 192 THR A N 1
ATOM 1499 C CA . THR A 1 192 ? -18.143 26.930 3.886 1.00 75.94 192 THR A CA 1
ATOM 1500 C C . THR A 1 192 ? -19.431 26.455 4.539 1.00 75.94 192 THR A C 1
ATOM 1502 O O . THR A 1 192 ? -20.508 26.690 3.997 1.00 75.94 192 THR A O 1
ATOM 1505 N N . LEU A 1 193 ? -19.319 25.842 5.717 1.00 74.69 193 LEU A N 1
ATOM 1506 C CA . LEU A 1 193 ? -20.463 25.472 6.549 1.00 74.69 193 LEU A CA 1
ATOM 1507 C C . LEU A 1 193 ? -20.748 26.588 7.560 1.00 74.69 193 LEU A C 1
ATOM 1509 O O . LEU A 1 193 ? -19.825 27.169 8.131 1.00 74.69 193 LEU A O 1
ATOM 1513 N N . ASP A 1 194 ? -22.023 26.885 7.780 1.00 80.25 194 ASP A N 1
ATOM 1514 C CA . ASP A 1 194 ? -22.511 27.908 8.713 1.00 80.25 194 ASP A CA 1
ATOM 1515 C C . ASP A 1 194 ? -22.888 27.345 10.096 1.00 80.25 194 ASP A C 1
ATOM 1517 O O . ASP A 1 194 ? -23.362 28.075 10.968 1.00 80.25 194 ASP A O 1
ATOM 1521 N N . HIS A 1 195 ? -22.656 26.050 10.309 1.00 79.06 195 HIS A N 1
ATOM 1522 C CA . HIS A 1 195 ? -23.016 25.319 11.517 1.00 79.06 195 HIS A CA 1
ATOM 1523 C C . HIS A 1 195 ? -21.857 24.460 12.039 1.00 79.06 195 HIS A C 1
ATOM 1525 O O . HIS A 1 195 ? -20.903 24.141 11.329 1.00 79.06 195 HIS A O 1
ATOM 1531 N N . GLU A 1 196 ? -21.937 24.088 13.319 1.00 80.62 196 GLU A N 1
ATOM 1532 C CA . GLU A 1 196 ? -20.962 23.207 13.964 1.00 80.62 196 GLU A CA 1
ATOM 1533 C C . GLU A 1 196 ? -21.174 21.758 13.501 1.00 80.62 196 GLU A C 1
ATOM 1535 O O . GLU A 1 196 ? -22.258 21.199 13.677 1.00 80.62 196 GLU A O 1
ATOM 1540 N N . VAL A 1 197 ? -20.129 21.132 12.954 1.00 79.31 197 VAL A N 1
ATOM 1541 C CA . VAL A 1 197 ? -20.144 19.708 12.603 1.00 79.31 197 VAL A CA 1
ATOM 1542 C C . VAL A 1 197 ? -19.466 18.910 13.707 1.00 79.31 197 VAL A C 1
ATOM 1544 O O . VAL A 1 197 ? -18.322 19.176 14.073 1.00 79.31 197 VAL A O 1
ATOM 1547 N N . ARG A 1 198 ? -20.171 17.907 14.232 1.00 83.19 198 ARG A N 1
ATOM 1548 C CA . ARG A 1 198 ? -19.637 16.968 15.222 1.00 83.19 198 ARG A CA 1
ATOM 1549 C C . ARG A 1 198 ? -19.591 15.571 14.636 1.00 83.19 198 ARG A C 1
ATOM 1551 O O . ARG A 1 198 ? -20.572 15.118 14.050 1.00 83.19 198 ARG A O 1
ATOM 1558 N N . PHE A 1 199 ? -18.489 14.873 14.870 1.00 87.38 199 PHE A N 1
ATOM 1559 C CA . PHE A 1 199 ? -18.322 13.482 14.465 1.00 87.38 199 PHE A CA 1
ATOM 1560 C C . PHE A 1 199 ? -18.225 12.574 15.678 1.00 87.38 199 PHE A C 1
ATOM 1562 O O . PHE A 1 199 ? -17.741 12.967 16.742 1.00 87.38 199 PHE A O 1
ATOM 1569 N N . ARG A 1 200 ? -18.645 11.330 15.486 1.00 89.44 200 ARG A N 1
ATOM 1570 C CA . ARG A 1 200 ? -18.269 10.208 16.343 1.00 89.44 200 ARG A CA 1
ATOM 1571 C C . ARG A 1 200 ? -17.796 9.064 15.458 1.00 89.44 200 ARG A C 1
ATOM 1573 O O . ARG A 1 200 ? -18.305 8.920 14.348 1.00 89.44 200 ARG A O 1
ATOM 1580 N N . MET A 1 201 ? -16.856 8.269 15.961 1.00 93.06 201 MET A N 1
ATOM 1581 C CA . MET A 1 201 ? -16.511 6.993 15.335 1.00 93.06 201 MET A CA 1
ATOM 1582 C C . MET A 1 201 ? -17.773 6.145 15.227 1.00 93.06 201 MET A C 1
ATOM 1584 O O . MET A 1 201 ? -18.578 6.108 16.167 1.00 93.06 201 MET A O 1
ATOM 1588 N N . ASP A 1 202 ? -17.954 5.524 14.072 1.00 94.06 202 ASP A N 1
ATOM 1589 C CA . ASP A 1 202 ? -19.039 4.582 13.871 1.00 94.06 202 ASP A CA 1
ATOM 1590 C C . ASP A 1 202 ? -18.746 3.254 14.578 1.00 94.06 202 ASP A C 1
ATOM 1592 O O . ASP A 1 202 ? -17.601 2.959 14.939 1.00 94.06 202 ASP A O 1
ATOM 1596 N N . THR A 1 203 ? -19.787 2.457 14.801 1.00 94.31 203 THR A N 1
ATOM 1597 C CA . THR A 1 203 ? -19.671 1.172 15.494 1.00 94.31 203 THR A CA 1
ATOM 1598 C C . THR A 1 203 ? -20.386 0.047 14.755 1.00 94.31 203 THR A C 1
ATOM 1600 O O . THR A 1 203 ? -21.302 0.271 13.967 1.00 94.31 203 THR A O 1
ATOM 1603 N N . VAL A 1 204 ? -19.944 -1.187 15.001 1.00 93.19 204 VAL A N 1
ATOM 1604 C CA . VAL A 1 204 ? -20.559 -2.410 14.477 1.00 93.19 204 VAL A CA 1
ATOM 1605 C C . VAL A 1 204 ? -20.930 -3.343 15.631 1.00 93.19 204 VAL A C 1
ATOM 1607 O O . VAL A 1 204 ? -20.181 -3.470 16.602 1.00 93.19 204 VAL A O 1
ATOM 1610 N N . ALA A 1 205 ? -22.071 -4.026 15.511 1.00 90.12 205 ALA A N 1
ATOM 1611 C CA . ALA A 1 205 ? -22.556 -5.004 16.485 1.00 90.12 205 ALA A CA 1
ATOM 1612 C C . ALA A 1 205 ? -23.038 -6.285 15.788 1.00 90.12 205 ALA A C 1
ATOM 1614 O O . ALA A 1 205 ? -23.636 -6.239 14.711 1.00 90.12 205 ALA A O 1
ATOM 1615 N N . ALA A 1 206 ? -22.828 -7.443 16.423 1.00 75.56 206 ALA A N 1
ATOM 1616 C CA . ALA A 1 206 ? -23.195 -8.757 15.878 1.00 75.56 206 ALA A CA 1
ATOM 1617 C C . ALA A 1 206 ? -24.639 -9.182 16.231 1.00 75.56 206 ALA A C 1
ATOM 1619 O O . ALA A 1 206 ? -24.968 -10.366 16.221 1.00 75.56 206 ALA A O 1
ATOM 1620 N N . GLY A 1 207 ? -25.509 -8.219 16.561 1.00 74.62 207 GLY A N 1
ATOM 1621 C CA . GLY A 1 207 ? -26.899 -8.458 16.977 1.00 74.62 207 GLY A CA 1
ATOM 1622 C C . GLY A 1 207 ? -27.088 -8.762 18.470 1.00 74.62 207 GLY A C 1
ATOM 1623 O O . GLY A 1 207 ? -28.223 -8.835 18.932 1.00 74.62 207 GLY A O 1
ATOM 1624 N N . ASP A 1 208 ? -26.001 -8.882 19.232 1.00 82.06 208 ASP A N 1
ATOM 1625 C CA . ASP A 1 208 ? -25.977 -8.991 20.700 1.00 82.06 208 ASP A CA 1
ATOM 1626 C C . ASP A 1 208 ? -26.092 -7.629 21.415 1.00 82.06 208 ASP A C 1
ATOM 1628 O O . ASP A 1 208 ? -26.233 -7.574 22.636 1.00 82.06 208 ASP A O 1
ATOM 1632 N N . GLY A 1 209 ? -26.056 -6.530 20.654 1.00 84.31 209 GLY A N 1
ATOM 1633 C CA . GLY A 1 209 ? -26.097 -5.158 21.163 1.00 84.31 209 GLY A CA 1
ATOM 1634 C C . GLY A 1 209 ? -24.768 -4.670 21.743 1.00 84.31 209 GLY A C 1
ATOM 1635 O O . GLY A 1 209 ? -24.728 -3.581 22.314 1.00 84.31 209 GLY A O 1
ATOM 1636 N N . VAL A 1 210 ? -23.691 -5.453 21.618 1.00 91.31 210 VAL A N 1
ATOM 1637 C CA . VAL A 1 210 ? -22.350 -5.040 22.035 1.00 91.31 210 VAL A CA 1
ATOM 1638 C C . VAL A 1 210 ? -21.700 -4.284 20.886 1.00 91.31 210 VAL A C 1
ATOM 1640 O O . VAL A 1 210 ? -21.452 -4.848 19.822 1.00 91.31 210 VAL A O 1
ATOM 1643 N N . GLU A 1 211 ? -21.413 -3.008 21.114 1.00 95.44 211 GLU A N 1
ATOM 1644 C CA . GLU A 1 211 ? -20.811 -2.125 20.118 1.00 95.44 211 GLU A CA 1
ATOM 1645 C C . GLU A 1 211 ? -19.285 -2.268 20.089 1.00 95.44 211 GLU A C 1
ATOM 1647 O O . GLU A 1 211 ? -18.621 -2.358 21.128 1.00 95.44 211 GLU A O 1
ATOM 1652 N N . TRP A 1 212 ? -18.723 -2.247 18.884 1.00 97.19 212 TRP A N 1
ATOM 1653 C CA . TRP A 1 212 ? -17.285 -2.280 18.636 1.00 97.19 212 TRP A CA 1
ATOM 1654 C C . TRP A 1 212 ? -16.909 -1.162 17.677 1.00 97.19 212 TRP A C 1
ATOM 1656 O O . TRP A 1 212 ? -17.626 -0.925 16.704 1.00 97.19 212 TRP A O 1
ATOM 1666 N N . PHE A 1 213 ? -15.764 -0.517 17.897 1.00 97.44 213 PHE A N 1
ATOM 1667 C CA . PHE A 1 213 ? -15.159 0.247 16.811 1.00 97.44 213 PHE A CA 1
ATOM 1668 C C . PHE A 1 213 ? -14.694 -0.706 15.723 1.00 97.44 213 PHE A C 1
ATOM 1670 O O . PHE A 1 213 ? -14.375 -1.864 16.000 1.00 97.44 213 PHE A O 1
ATOM 1677 N N . TYR A 1 214 ? -14.647 -0.223 14.490 1.00 96.75 214 TYR A N 1
ATOM 1678 C CA . TYR A 1 214 ? -14.165 -1.023 13.382 1.00 96.75 214 TYR A CA 1
ATOM 1679 C C . TYR A 1 214 ? -13.252 -0.229 12.462 1.00 96.75 214 TYR A C 1
ATOM 1681 O O . TYR A 1 214 ? -13.372 0.989 12.331 1.00 96.75 214 TYR A O 1
ATOM 1689 N N . ILE A 1 215 ? -12.297 -0.944 11.880 1.00 97.69 215 ILE A N 1
ATOM 1690 C CA . ILE A 1 215 ? -11.231 -0.389 11.055 1.00 97.69 215 ILE A CA 1
ATOM 1691 C C . ILE A 1 215 ? -10.985 -1.300 9.858 1.00 97.69 215 ILE A C 1
ATOM 1693 O O . ILE A 1 215 ? -11.016 -2.527 9.987 1.00 97.69 215 ILE A O 1
ATOM 1697 N N . PHE A 1 216 ? -10.749 -0.696 8.699 1.00 97.06 216 PHE A N 1
ATOM 1698 C CA . PHE A 1 216 ? -10.458 -1.405 7.459 1.00 97.06 216 PHE A CA 1
ATOM 1699 C C . PHE A 1 216 ? -8.979 -1.300 7.105 1.00 97.06 216 PHE A C 1
ATOM 1701 O O . PHE A 1 216 ? -8.387 -0.221 7.173 1.00 97.06 216 PHE A O 1
ATOM 1708 N N . THR A 1 217 ? -8.391 -2.420 6.696 1.00 95.88 217 THR A N 1
ATOM 1709 C CA . THR A 1 217 ? -7.007 -2.491 6.211 1.00 95.88 217 THR A CA 1
ATOM 1710 C C . THR A 1 217 ? -6.877 -2.151 4.730 1.00 95.88 217 THR A C 1
ATOM 1712 O O . THR A 1 217 ? -5.797 -1.726 4.322 1.00 95.88 217 THR A O 1
ATOM 1715 N N . SER A 1 218 ? -7.959 -2.284 3.954 1.00 91.50 218 SER A N 1
ATOM 1716 C CA . SER A 1 218 ? -8.002 -2.059 2.506 1.00 91.50 218 SER A CA 1
ATOM 1717 C C . SER A 1 218 ? -9.344 -1.495 2.034 1.00 91.50 218 SER A C 1
ATOM 1719 O O . SER A 1 218 ? -10.383 -1.643 2.686 1.00 91.50 218 SER A O 1
ATOM 1721 N N . GLU A 1 219 ? -9.327 -0.834 0.872 1.00 87.50 219 GLU A N 1
ATOM 1722 C CA . GLU A 1 219 ? -10.552 -0.342 0.232 1.00 87.50 219 GLU A CA 1
ATOM 1723 C C . GLU A 1 219 ? -11.451 -1.495 -0.209 1.00 87.50 219 GLU A C 1
ATOM 1725 O O . GLU A 1 219 ? -12.672 -1.373 -0.139 1.00 87.50 219 GLU A O 1
ATOM 1730 N N . GLU A 1 220 ? -10.873 -2.620 -0.640 1.00 86.88 220 GLU A N 1
ATOM 1731 C CA . GLU A 1 220 ? -11.641 -3.796 -1.051 1.00 86.88 220 GLU A CA 1
ATOM 1732 C C . GLU A 1 220 ? -12.546 -4.281 0.081 1.00 86.88 220 GLU A C 1
ATOM 1734 O O . GLU A 1 220 ? -13.736 -4.511 -0.136 1.00 86.88 220 GLU A O 1
ATOM 1739 N N . GLU A 1 221 ? -12.013 -4.381 1.301 1.00 90.81 221 GLU A N 1
ATOM 1740 C CA . GLU A 1 221 ? -12.802 -4.741 2.472 1.00 90.81 221 GLU A CA 1
ATOM 1741 C C . GLU A 1 221 ? -13.906 -3.712 2.751 1.00 90.81 221 GLU A C 1
ATOM 1743 O O . GLU A 1 221 ? -15.062 -4.095 2.937 1.00 90.81 221 GLU A O 1
ATOM 1748 N N . MET A 1 222 ? -13.578 -2.416 2.733 1.00 90.19 222 MET A N 1
ATOM 1749 C CA . MET A 1 222 ? -14.531 -1.331 2.998 1.00 90.19 222 MET A CA 1
ATOM 1750 C C . MET A 1 222 ? -15.718 -1.350 2.024 1.00 90.19 222 MET A C 1
ATOM 1752 O O . MET A 1 222 ? -16.862 -1.174 2.440 1.00 90.19 222 MET A O 1
ATOM 1756 N N . HIS A 1 223 ? -15.473 -1.616 0.740 1.00 88.06 223 HIS A N 1
ATOM 1757 C CA . HIS A 1 223 ? -16.509 -1.618 -0.295 1.00 88.06 223 HIS A CA 1
ATOM 1758 C C . HIS A 1 223 ? -17.424 -2.858 -0.268 1.00 88.06 223 HIS A C 1
ATOM 1760 O O . HIS A 1 223 ? -18.403 -2.906 -1.019 1.00 88.06 223 HIS A O 1
ATOM 1766 N N . LYS A 1 224 ? -17.177 -3.854 0.602 1.00 87.81 224 LYS A N 1
ATOM 1767 C CA . LYS A 1 224 ? -18.042 -5.049 0.721 1.00 87.81 224 LYS A CA 1
ATOM 1768 C C . LYS A 1 224 ? -19.442 -4.725 1.239 1.00 87.81 224 LYS A C 1
ATOM 1770 O O . LYS A 1 224 ? -20.386 -5.459 0.934 1.00 87.81 224 LYS A O 1
ATOM 1775 N N . LYS A 1 225 ? -19.602 -3.660 2.031 1.00 88.62 225 LYS A N 1
ATOM 1776 C CA . LYS A 1 225 ? -20.904 -3.181 2.521 1.00 88.62 225 LYS A CA 1
ATOM 1777 C C . LYS A 1 225 ? -20.933 -1.651 2.567 1.00 88.62 225 LYS A C 1
ATOM 1779 O O . LYS A 1 225 ? -19.879 -1.032 2.634 1.00 88.62 225 LYS A O 1
ATOM 1784 N N . PRO A 1 226 ? -22.124 -1.025 2.562 1.00 85.75 226 PRO A N 1
ATOM 1785 C CA . PRO A 1 226 ? 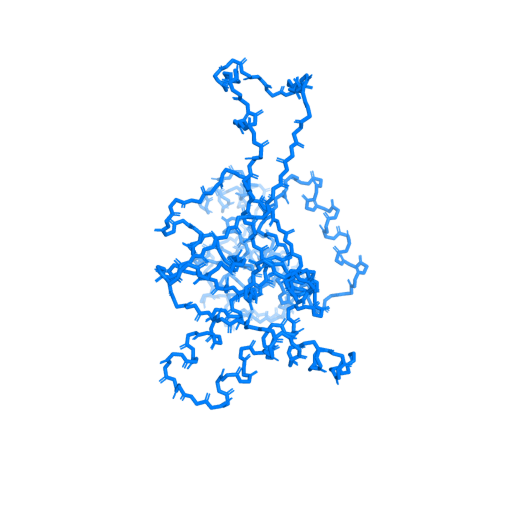-22.234 0.418 2.748 1.00 85.75 226 PRO A CA 1
ATOM 1786 C C . PRO A 1 226 ? -21.646 0.857 4.095 1.00 85.75 226 PRO A C 1
ATOM 1788 O O . PRO A 1 226 ? -21.974 0.274 5.130 1.00 85.75 226 PRO A O 1
ATOM 1791 N N . VAL A 1 227 ? -20.827 1.906 4.067 1.00 88.06 227 VAL A N 1
ATOM 1792 C CA . VAL A 1 227 ? -20.220 2.559 5.235 1.00 88.06 227 VAL A CA 1
ATOM 1793 C C . VAL A 1 227 ? -20.606 4.046 5.265 1.00 88.06 227 VAL A C 1
ATOM 1795 O O . VAL A 1 227 ? -21.047 4.575 4.240 1.00 88.06 227 VAL A O 1
ATOM 1798 N N . PRO A 1 228 ? -20.484 4.730 6.416 1.00 84.19 228 PRO A N 1
ATOM 1799 C CA . PRO A 1 228 ? -20.669 6.178 6.508 1.00 84.19 228 PRO A CA 1
ATOM 1800 C C . PRO A 1 228 ? -19.798 6.976 5.529 1.00 84.19 228 PRO A C 1
ATOM 1802 O O . PRO A 1 228 ? -18.720 6.540 5.139 1.00 84.19 228 PRO A O 1
ATOM 1805 N N . GLU A 1 229 ? -20.249 8.183 5.180 1.00 77.50 229 GLU A N 1
ATOM 1806 C CA . GLU A 1 229 ? -19.591 9.040 4.177 1.00 77.50 229 GLU A CA 1
ATOM 1807 C C . GLU A 1 229 ? -18.202 9.534 4.600 1.00 77.50 229 GLU A C 1
ATOM 1809 O O . GLU A 1 229 ? -17.364 9.828 3.751 1.00 77.50 229 GLU A O 1
ATOM 1814 N N . VAL A 1 230 ? -17.954 9.654 5.907 1.00 85.19 230 VAL A N 1
ATOM 1815 C CA . VAL A 1 230 ? -16.698 10.195 6.429 1.00 85.19 230 VAL A CA 1
ATOM 1816 C C . VAL A 1 230 ? -15.805 9.046 6.859 1.00 85.19 230 VAL A C 1
ATOM 1818 O O . VAL A 1 230 ? -16.081 8.374 7.850 1.00 85.19 230 VAL A O 1
ATOM 1821 N N . ILE A 1 231 ? -14.709 8.858 6.134 1.00 90.12 231 ILE A N 1
ATOM 1822 C CA . ILE A 1 231 ? -13.671 7.875 6.435 1.00 90.12 231 ILE A CA 1
ATOM 1823 C C . ILE A 1 231 ? -12.384 8.630 6.757 1.00 90.12 231 ILE A C 1
ATOM 1825 O O . ILE A 1 231 ? -12.020 9.564 6.044 1.00 90.12 231 ILE A O 1
ATOM 1829 N N . MET A 1 232 ? -11.710 8.254 7.842 1.00 90.00 232 MET A N 1
ATOM 1830 C CA . MET A 1 232 ? -10.433 8.852 8.235 1.00 90.00 232 MET A CA 1
ATOM 1831 C C . MET A 1 232 ? -9.379 7.772 8.453 1.00 90.00 232 MET A C 1
ATOM 1833 O O . MET A 1 232 ? -9.654 6.752 9.081 1.00 90.00 232 MET A O 1
ATOM 1837 N N . GLU A 1 233 ? -8.158 8.008 7.983 1.00 93.69 233 GLU A N 1
ATOM 1838 C CA . GLU A 1 233 ? -7.005 7.175 8.323 1.00 93.69 233 GLU A CA 1
ATOM 1839 C C . GLU A 1 233 ? -6.540 7.460 9.751 1.00 93.69 233 GLU A C 1
ATOM 1841 O O . GLU A 1 233 ? -6.095 8.570 10.073 1.00 93.69 233 GLU A O 1
ATOM 1846 N N . ILE A 1 234 ? -6.588 6.442 10.603 1.00 93.81 234 ILE A N 1
ATOM 1847 C CA . ILE A 1 234 ? -6.151 6.539 11.996 1.00 93.81 234 ILE A CA 1
ATOM 1848 C C . ILE A 1 234 ? -5.026 5.530 12.235 1.00 93.81 234 ILE A C 1
ATOM 1850 O O . ILE A 1 234 ? -5.165 4.370 11.830 1.00 93.81 234 ILE A O 1
ATOM 1854 N N . PRO A 1 235 ? -3.915 5.934 12.886 1.00 95.62 235 PRO A N 1
ATOM 1855 C CA . PRO A 1 235 ? -2.879 5.002 13.310 1.00 95.62 235 PRO A CA 1
ATOM 1856 C C . PRO A 1 235 ? -3.455 3.855 14.134 1.00 95.62 235 PRO A C 1
ATOM 1858 O O . PRO A 1 235 ? -4.283 4.074 15.020 1.00 95.62 235 PRO A O 1
ATOM 1861 N N . PHE A 1 236 ? -2.968 2.634 13.901 1.00 96.56 236 PHE A N 1
ATOM 1862 C CA . PHE A 1 236 ? -3.414 1.473 14.679 1.00 96.56 236 PHE A CA 1
ATOM 1863 C C . PHE A 1 236 ? -3.204 1.678 16.189 1.00 96.56 236 PHE A C 1
ATOM 1865 O O . PHE A 1 236 ? -4.065 1.326 16.990 1.00 96.56 236 PHE A O 1
ATOM 1872 N N . ALA A 1 237 ? -2.100 2.320 16.582 1.00 95.06 237 ALA A N 1
ATOM 1873 C CA . ALA A 1 237 ? -1.829 2.622 17.985 1.00 95.06 237 ALA A CA 1
ATOM 1874 C C . ALA A 1 237 ? -2.891 3.545 18.606 1.00 95.06 237 ALA A C 1
ATOM 1876 O O . ALA A 1 237 ? -3.354 3.287 19.716 1.00 95.06 237 ALA A O 1
ATOM 1877 N N . ASP A 1 238 ? -3.327 4.569 17.870 1.00 95.75 238 ASP A N 1
ATOM 1878 C CA . ASP A 1 238 ? -4.312 5.535 18.355 1.00 95.75 238 ASP A CA 1
ATOM 1879 C C . ASP A 1 238 ? -5.690 4.891 18.508 1.00 95.75 238 ASP A C 1
ATOM 1881 O O . ASP A 1 238 ? -6.346 5.082 19.531 1.00 95.75 238 ASP A O 1
ATOM 1885 N N . ILE A 1 239 ? -6.140 4.089 17.533 1.00 96.00 239 ILE A N 1
ATOM 1886 C CA . ILE A 1 239 ? -7.447 3.424 17.648 1.00 96.00 239 ILE A CA 1
ATOM 1887 C C . ILE A 1 239 ? -7.471 2.420 18.807 1.00 96.00 239 ILE A C 1
ATOM 1889 O O . ILE A 1 239 ? -8.473 2.354 19.522 1.00 96.00 239 ILE A O 1
ATOM 1893 N N . PHE A 1 240 ? -6.383 1.680 19.044 1.00 97.12 240 PHE A N 1
ATOM 1894 C CA . PHE A 1 240 ? -6.305 0.755 20.174 1.00 97.12 240 PHE A CA 1
ATOM 1895 C C . PHE A 1 240 ? -6.278 1.489 21.519 1.00 97.12 240 PHE A C 1
ATOM 1897 O O . PHE A 1 240 ? -6.981 1.074 22.441 1.00 97.12 240 PHE A O 1
ATOM 1904 N N . ASP A 1 241 ? -5.555 2.607 21.633 1.00 94.62 241 ASP A N 1
ATOM 1905 C CA . ASP A 1 241 ? -5.562 3.441 22.842 1.00 94.62 241 ASP A CA 1
ATOM 1906 C C . ASP A 1 241 ? -6.952 4.044 23.117 1.00 94.62 241 ASP A C 1
ATOM 1908 O O . ASP A 1 241 ? -7.458 3.988 24.243 1.00 94.62 241 ASP A O 1
ATOM 1912 N N . ILE A 1 242 ? -7.612 4.559 22.073 1.00 94.69 242 ILE A N 1
ATOM 1913 C CA . ILE A 1 242 ? -8.968 5.115 22.157 1.00 94.69 242 ILE A CA 1
ATOM 1914 C C . ILE A 1 242 ? -9.966 4.036 22.586 1.00 94.69 242 ILE A C 1
ATOM 1916 O O . ILE A 1 242 ? -10.771 4.275 23.487 1.00 94.69 242 ILE A O 1
ATOM 1920 N N . ALA A 1 243 ? -9.924 2.853 21.970 1.00 95.38 243 ALA A N 1
ATOM 1921 C CA . ALA A 1 243 ? -10.826 1.752 22.292 1.00 95.38 243 ALA A CA 1
ATOM 1922 C C . ALA A 1 243 ? -10.589 1.205 23.708 1.00 95.38 243 ALA A C 1
ATOM 1924 O O . ALA A 1 243 ? -11.551 0.985 24.443 1.00 95.38 243 ALA A O 1
ATOM 1925 N N . GLY A 1 244 ? -9.326 1.058 24.123 1.00 92.06 244 GLY A N 1
ATOM 1926 C CA . GLY A 1 244 ? -8.962 0.577 25.458 1.00 92.06 244 GLY A CA 1
ATOM 1927 C C . GLY A 1 244 ? -9.464 1.482 26.591 1.00 92.06 244 GLY A C 1
ATOM 1928 O O . GLY A 1 244 ? -9.797 0.995 27.669 1.00 92.06 244 GLY A O 1
ATOM 1929 N N . LYS A 1 245 ? -9.586 2.793 26.341 1.00 92.12 245 LYS A N 1
ATOM 1930 C CA . LYS A 1 245 ? -10.076 3.789 27.315 1.00 92.12 245 LYS A CA 1
ATOM 1931 C C . LYS A 1 245 ? -11.583 4.049 27.246 1.00 92.12 245 LYS A C 1
ATOM 1933 O O . LYS A 1 245 ? -12.094 4.863 28.016 1.00 92.12 245 LYS A O 1
ATOM 1938 N N . ASN A 1 246 ? -12.302 3.422 26.316 1.00 90.38 246 ASN A N 1
ATOM 1939 C CA . ASN A 1 246 ? -13.706 3.724 26.066 1.00 90.38 246 ASN A CA 1
ATOM 1940 C C . ASN A 1 246 ? -14.637 2.675 26.692 1.00 90.38 246 ASN A C 1
ATOM 1942 O O . ASN A 1 246 ? -14.598 1.498 26.347 1.00 90.38 246 ASN A O 1
ATOM 1946 N N . ASP A 1 247 ? -15.522 3.113 27.591 1.00 90.38 247 ASP A N 1
ATOM 1947 C CA . ASP A 1 247 ? -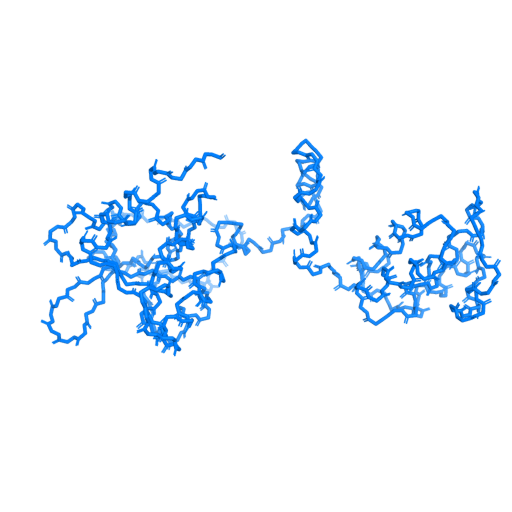16.499 2.255 28.286 1.00 90.38 247 ASP A CA 1
ATOM 1948 C C . ASP A 1 247 ? -17.765 1.935 27.491 1.00 90.38 247 ASP A C 1
ATOM 1950 O O . ASP A 1 247 ? -18.615 1.179 27.957 1.00 90.38 247 ASP A O 1
ATOM 1954 N N . LYS A 1 248 ? -17.915 2.510 26.297 1.00 90.62 248 LYS A N 1
ATOM 1955 C CA . LYS A 1 248 ? -19.096 2.312 25.447 1.00 90.62 248 LYS A CA 1
ATOM 1956 C C . LYS A 1 248 ? -18.896 1.261 24.362 1.00 90.62 248 LYS A C 1
ATOM 1958 O O . LYS A 1 248 ? -19.878 0.893 23.727 1.00 90.62 248 LYS A O 1
ATOM 1963 N N . VAL A 1 249 ? -17.663 0.807 24.144 1.00 94.81 249 VAL A N 1
ATOM 1964 C CA . VAL A 1 249 ? -17.332 -0.236 23.169 1.00 94.81 249 VAL A CA 1
ATOM 1965 C C . VAL A 1 249 ? -16.560 -1.362 23.839 1.00 94.81 249 VAL A C 1
ATOM 1967 O O . VAL A 1 249 ? -15.841 -1.144 24.814 1.00 94.81 249 VAL A O 1
ATOM 1970 N N . ALA A 1 250 ? -16.701 -2.575 23.315 1.00 95.62 250 ALA A N 1
ATOM 1971 C CA . ALA A 1 250 ? -15.986 -3.740 23.832 1.00 95.62 250 ALA A CA 1
ATOM 1972 C C . ALA A 1 250 ? -14.537 -3.849 23.319 1.00 95.62 250 ALA A C 1
ATOM 1974 O O . ALA A 1 250 ? -13.726 -4.547 23.928 1.00 95.62 250 ALA A O 1
ATOM 1975 N N . GLY A 1 251 ? -14.206 -3.153 22.229 1.00 96.62 251 GLY A N 1
ATOM 1976 C CA . GLY A 1 251 ? -12.881 -3.172 21.618 1.00 96.62 251 GLY A CA 1
ATOM 1977 C C . GLY A 1 251 ? -12.913 -2.718 20.160 1.00 96.62 251 GLY A C 1
ATOM 1978 O O . GLY A 1 251 ? -13.756 -1.900 19.775 1.00 96.62 251 GLY A O 1
ATOM 1979 N N . VAL A 1 252 ? -12.009 -3.280 19.354 1.00 97.94 252 VAL A N 1
ATOM 1980 C CA . VAL A 1 252 ? -11.864 -2.998 17.917 1.00 97.94 252 VAL A CA 1
ATOM 1981 C C . VAL A 1 252 ? -12.072 -4.272 17.096 1.00 97.94 252 VAL A C 1
ATOM 1983 O O . VAL A 1 252 ? -11.566 -5.338 17.445 1.00 97.94 252 VAL A O 1
ATOM 1986 N N . VAL A 1 253 ? -12.794 -4.159 15.983 1.00 97.69 253 VAL A N 1
ATOM 1987 C CA . VAL A 1 253 ? -12.898 -5.190 14.945 1.00 97.69 253 VAL A CA 1
ATOM 1988 C C . VAL A 1 253 ? -12.148 -4.730 13.702 1.00 97.69 253 VAL A C 1
ATOM 1990 O O . VAL A 1 253 ? -12.463 -3.696 13.118 1.00 97.69 253 VAL A O 1
ATOM 1993 N N . ILE A 1 254 ? -11.168 -5.515 13.280 1.00 97.94 254 ILE A N 1
ATOM 1994 C CA . ILE A 1 254 ? -10.428 -5.292 12.041 1.00 97.94 254 ILE A CA 1
ATOM 1995 C C . ILE A 1 254 ? -11.129 -6.076 10.936 1.00 97.94 254 ILE A C 1
ATOM 1997 O O . ILE A 1 254 ? -11.365 -7.272 11.110 1.00 97.94 254 ILE A O 1
ATOM 2001 N N . ASN A 1 255 ? -11.455 -5.404 9.829 1.00 96.56 255 ASN A N 1
ATOM 2002 C CA . ASN A 1 255 ? -12.101 -5.976 8.641 1.00 96.56 255 ASN A CA 1
ATOM 2003 C C . ASN A 1 255 ? -13.434 -6.690 8.932 1.00 96.56 255 ASN A C 1
ATOM 2005 O O . ASN A 1 255 ? -13.546 -7.904 8.771 1.00 96.56 255 ASN A O 1
ATOM 2009 N N . PRO A 1 256 ? -14.468 -5.964 9.394 1.00 94.88 256 PRO A N 1
ATOM 2010 C CA . PRO A 1 256 ? -15.711 -6.556 9.896 1.00 94.88 256 PRO A CA 1
ATOM 2011 C C . PRO A 1 256 ? -16.601 -7.239 8.840 1.00 94.88 256 PRO A C 1
ATOM 2013 O O . PRO A 1 256 ? -17.646 -7.789 9.204 1.00 94.88 256 PRO A O 1
ATOM 2016 N N . PHE A 1 257 ? -16.290 -7.160 7.543 1.00 92.44 257 PHE A N 1
ATOM 2017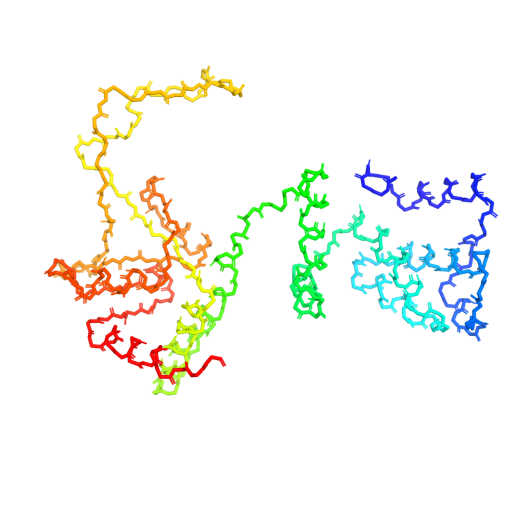 C CA . PHE A 1 257 ? -17.177 -7.628 6.472 1.00 92.44 257 PHE A CA 1
ATOM 2018 C C . PHE A 1 257 ? -16.726 -8.948 5.836 1.00 92.44 257 PHE A C 1
ATOM 2020 O O . PHE A 1 257 ? -17.573 -9.657 5.285 1.00 92.44 257 PHE A O 1
ATOM 2027 N N . GLY A 1 258 ? -15.443 -9.289 5.936 1.00 89.75 258 GLY A N 1
ATOM 2028 C CA . GLY A 1 258 ? -14.829 -10.537 5.496 1.00 89.75 258 GLY A CA 1
ATOM 2029 C C . GLY A 1 258 ? -14.337 -11.401 6.661 1.00 89.75 258 GLY A C 1
ATOM 2030 O O . GLY A 1 258 ? -15.055 -11.626 7.639 1.00 89.75 258 GLY A O 1
ATOM 2031 N N . ARG A 1 259 ? -13.112 -11.927 6.529 1.00 94.31 259 ARG A N 1
ATOM 2032 C CA . ARG A 1 259 ? -12.390 -12.559 7.640 1.00 94.31 259 ARG A CA 1
ATOM 2033 C C . ARG A 1 259 ? -11.902 -11.447 8.565 1.00 94.31 259 ARG A C 1
ATOM 2035 O O . ARG A 1 259 ? -11.125 -10.593 8.151 1.00 94.31 259 ARG A O 1
ATOM 2042 N N . TYR A 1 260 ? -12.401 -11.458 9.796 1.00 95.50 260 TYR A N 1
ATOM 2043 C CA . TYR A 1 260 ? -12.190 -10.380 10.756 1.00 95.50 260 TYR A CA 1
ATOM 2044 C C . TYR A 1 260 ? -11.319 -10.823 11.927 1.00 95.50 260 TYR A C 1
ATOM 2046 O O . TYR A 1 260 ? -11.335 -11.993 12.321 1.00 95.50 260 TYR A O 1
ATOM 2054 N N . PHE A 1 261 ? -10.664 -9.860 12.568 1.00 97.38 261 PHE A N 1
ATOM 2055 C CA . PHE A 1 261 ? -10.005 -10.046 13.860 1.00 97.38 261 PHE A CA 1
ATOM 2056 C C . PHE A 1 261 ? -10.657 -9.163 14.921 1.00 97.38 261 PHE A C 1
ATOM 2058 O O . PHE A 1 261 ? -10.858 -7.969 14.698 1.00 97.38 261 PHE A O 1
ATOM 2065 N N . LYS A 1 262 ? -11.004 -9.741 16.077 1.00 95.94 262 LYS A N 1
ATOM 2066 C CA . LYS A 1 262 ? -11.545 -8.986 17.215 1.00 95.94 262 LYS A CA 1
ATOM 2067 C C . LYS A 1 262 ? -10.458 -8.810 18.259 1.00 95.94 262 LYS A C 1
ATOM 2069 O O . LYS A 1 262 ? -9.952 -9.794 18.786 1.00 95.94 262 LYS A O 1
ATOM 2074 N N . ALA A 1 263 ? -10.170 -7.560 18.588 1.00 97.06 263 ALA A N 1
ATOM 2075 C CA . ALA A 1 263 ? -9.326 -7.193 19.707 1.00 97.06 263 ALA A CA 1
ATOM 2076 C C . ALA A 1 263 ? -10.216 -6.601 20.805 1.00 97.06 263 ALA A C 1
ATOM 2078 O O . ALA A 1 263 ? -10.629 -5.443 20.722 1.00 97.06 263 ALA A O 1
ATOM 2079 N N . ASP A 1 264 ? -10.569 -7.418 21.797 1.00 95.88 264 ASP A N 1
ATOM 2080 C CA . ASP A 1 264 ? -11.200 -6.931 23.025 1.00 95.88 264 ASP A CA 1
ATOM 2081 C C . ASP A 1 264 ? -10.173 -6.229 23.928 1.00 95.88 264 ASP A C 1
ATOM 2083 O O . ASP A 1 264 ? -9.014 -6.051 23.556 1.00 95.88 264 ASP A O 1
ATOM 2087 N N . ARG A 1 265 ? -10.588 -5.806 25.124 1.00 94.94 265 ARG A N 1
ATOM 2088 C CA . ARG A 1 265 ? -9.697 -5.100 26.056 1.00 94.94 265 ARG A CA 1
ATOM 2089 C C . ARG A 1 265 ? -8.461 -5.909 26.448 1.00 94.94 265 ARG A C 1
ATOM 2091 O O . ARG A 1 265 ? -7.377 -5.337 26.487 1.00 94.94 265 ARG A O 1
ATOM 2098 N N . GLU A 1 266 ? -8.602 -7.208 26.695 1.00 95.62 266 GLU A N 1
ATOM 2099 C CA . GLU A 1 266 ? -7.477 -8.065 27.088 1.00 95.62 266 GLU A CA 1
ATOM 2100 C C . GLU A 1 266 ? -6.498 -8.237 25.917 1.00 95.62 266 GLU A C 1
ATOM 2102 O O . GLU A 1 266 ? -5.280 -8.144 26.086 1.00 95.62 266 GLU A O 1
ATOM 2107 N N . VAL A 1 267 ? -7.024 -8.397 24.700 1.00 96.38 267 VAL A N 1
ATOM 2108 C CA . VAL A 1 267 ? -6.209 -8.466 23.480 1.00 96.38 267 VAL A CA 1
ATOM 2109 C C . VAL A 1 267 ? -5.519 -7.129 23.193 1.00 96.38 267 VAL A C 1
ATOM 2111 O O . VAL A 1 267 ? -4.343 -7.121 22.838 1.00 96.38 267 VAL A O 1
ATOM 2114 N N . ILE A 1 268 ? -6.196 -5.994 23.383 1.00 96.75 268 ILE A N 1
ATOM 2115 C CA . ILE A 1 268 ? -5.605 -4.654 23.225 1.00 96.75 268 ILE A CA 1
ATOM 2116 C C . ILE A 1 268 ? -4.470 -4.435 24.233 1.00 96.75 268 ILE A C 1
ATOM 2118 O O . ILE A 1 268 ? -3.410 -3.925 23.867 1.00 96.75 268 ILE A O 1
ATOM 2122 N N . GLU A 1 269 ? -4.652 -4.845 25.490 1.00 94.88 269 GLU A N 1
ATOM 2123 C CA . GLU A 1 269 ? -3.587 -4.814 26.498 1.00 94.88 269 GLU A CA 1
ATOM 2124 C C . GLU A 1 269 ? -2.391 -5.676 26.078 1.00 94.88 269 GLU A C 1
ATOM 2126 O O . GLU A 1 269 ? -1.245 -5.238 26.205 1.00 94.88 269 GLU A O 1
ATOM 2131 N N . CYS A 1 270 ? -2.643 -6.858 25.508 1.00 94.00 270 CYS A N 1
ATOM 2132 C CA . CYS A 1 270 ? -1.599 -7.727 24.970 1.00 94.00 270 CYS A CA 1
ATOM 2133 C C . CYS A 1 270 ? -0.843 -7.070 23.803 1.00 94.00 270 CYS A C 1
ATOM 2135 O O . CYS A 1 270 ? 0.387 -7.016 23.835 1.00 94.00 270 CYS A O 1
ATOM 2137 N N . ILE A 1 271 ? -1.553 -6.503 22.821 1.00 95.00 271 ILE A N 1
ATOM 2138 C CA . ILE A 1 271 ? -0.959 -5.773 21.686 1.00 95.00 271 ILE A CA 1
ATOM 2139 C C . ILE A 1 271 ? -0.068 -4.634 22.193 1.00 95.00 271 ILE A C 1
ATOM 2141 O O . ILE A 1 271 ? 1.078 -4.503 21.764 1.00 95.00 271 ILE A O 1
ATOM 2145 N N . ASN A 1 272 ? -0.558 -3.839 23.147 1.00 92.44 272 ASN A N 1
ATOM 2146 C CA . ASN A 1 272 ? 0.207 -2.740 23.731 1.00 92.44 272 ASN A CA 1
ATOM 2147 C C . ASN A 1 272 ? 1.450 -3.238 24.478 1.00 92.44 272 ASN A C 1
ATOM 2149 O O . ASN A 1 272 ? 2.525 -2.659 24.331 1.00 92.44 272 ASN A O 1
ATOM 2153 N N . ALA A 1 273 ? 1.337 -4.324 25.246 1.00 91.25 273 ALA A N 1
ATOM 2154 C CA . ALA A 1 273 ? 2.470 -4.912 25.951 1.00 91.25 273 ALA A CA 1
ATOM 2155 C C . ALA A 1 273 ? 3.538 -5.449 24.985 1.00 91.25 273 ALA A C 1
ATOM 2157 O O . ALA A 1 273 ? 4.727 -5.230 25.208 1.00 91.25 273 ALA A O 1
ATOM 2158 N N . VAL A 1 274 ? 3.141 -6.121 23.901 1.00 89.12 274 VAL A N 1
ATOM 2159 C CA . VAL A 1 274 ? 4.075 -6.608 22.873 1.00 89.12 274 VAL A CA 1
ATOM 2160 C C . VAL A 1 274 ? 4.739 -5.435 22.156 1.00 89.12 274 VAL A C 1
ATOM 2162 O O . VAL A 1 274 ? 5.961 -5.413 22.031 1.00 89.12 274 VAL A O 1
ATOM 2165 N N . PHE A 1 275 ? 3.962 -4.423 21.764 1.00 88.19 275 PHE A N 1
ATOM 2166 C CA . PHE A 1 275 ? 4.469 -3.235 21.082 1.00 88.19 275 PHE A CA 1
ATOM 2167 C C . PHE A 1 275 ? 5.555 -2.503 21.887 1.00 88.19 275 PHE A C 1
ATOM 2169 O O . PHE A 1 275 ? 6.577 -2.127 21.321 1.00 88.19 275 PHE A O 1
ATOM 2176 N N . GLN A 1 276 ? 5.379 -2.361 23.206 1.00 86.69 276 GLN A N 1
ATOM 2177 C CA . GLN A 1 276 ? 6.371 -1.727 24.091 1.00 86.69 276 GLN A CA 1
ATOM 2178 C C . GLN A 1 276 ? 7.656 -2.552 24.276 1.00 86.69 276 GLN A C 1
ATOM 2180 O O . GLN A 1 276 ? 8.694 -1.991 24.612 1.00 86.69 276 GLN A O 1
ATOM 2185 N N . ASN A 1 277 ? 7.596 -3.874 24.084 1.00 84.31 277 ASN A N 1
ATOM 2186 C CA . ASN A 1 277 ? 8.737 -4.779 24.261 1.00 84.31 277 ASN A CA 1
ATOM 2187 C C . ASN A 1 277 ? 9.499 -5.073 22.960 1.00 84.31 277 ASN A C 1
ATOM 2189 O O . ASN A 1 277 ? 10.537 -5.732 22.998 1.00 84.31 277 ASN A O 1
ATOM 2193 N N . MET A 1 278 ? 9.000 -4.629 21.806 1.00 77.75 278 MET A N 1
ATOM 2194 C CA . MET A 1 278 ? 9.726 -4.764 20.548 1.00 77.75 278 MET A CA 1
ATOM 2195 C C . MET A 1 278 ? 10.879 -3.745 20.518 1.00 77.75 278 MET A C 1
ATOM 2197 O O . MET A 1 278 ? 10.629 -2.544 20.428 1.00 77.75 278 MET A O 1
ATOM 2201 N N . GLU A 1 279 ? 12.133 -4.207 20.558 1.00 60.69 279 GLU A N 1
ATOM 2202 C CA . GLU A 1 279 ? 13.335 -3.362 20.395 1.00 60.69 279 GLU A CA 1
ATOM 2203 C C . GLU A 1 279 ? 13.357 -2.662 19.023 1.00 60.69 279 GLU A C 1
ATOM 2205 O O . GLU A 1 279 ? 12.802 -3.200 18.057 1.00 60.69 279 GLU A O 1
ATOM 2210 N N . ASP A 1 280 ? 13.913 -1.444 18.971 1.00 54.44 280 ASP A N 1
ATOM 2211 C CA . ASP A 1 280 ? 13.980 -0.562 17.786 1.00 54.44 280 ASP A CA 1
ATOM 2212 C C . ASP A 1 280 ? 14.671 -1.193 16.568 1.00 54.44 280 ASP A C 1
ATOM 2214 O O . ASP A 1 280 ? 15.792 -1.734 16.716 1.00 54.44 280 ASP A O 1
#

pLDDT: mean 88.22, std 10.27, range [40.56, 98.06]

Foldseek 3Di:
DQLVVDDLVRVVVCCCVPVVQDLPDALVRQQVPAAADPDCNRQVSQLSNLLSPAPALVSSLVSLVSSYHPSVSSSVNNNVSRCSHHNDPVVVVVVVLVVDDPVVVVVVVVVCVVVVVPPPC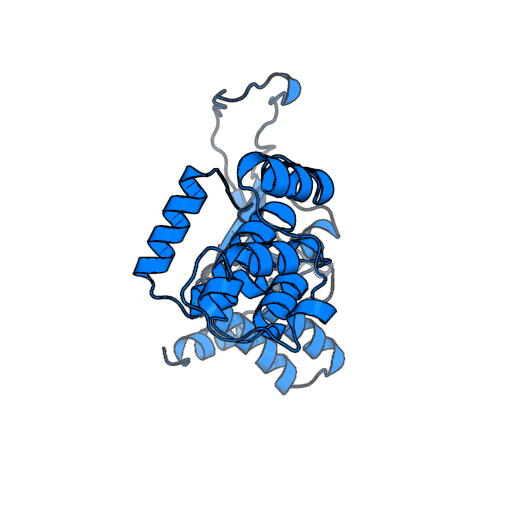PPPQLPQLVQLVVLLVVCVVVVDPVSVVSNLVSLLVSLVVQHWFKWAKDWDPDDPCPPDDPVPDDPPDDDDDPDDTDIDTDWDDPPPQATATETESDPVLVVLDDTHPDIDIDGSLVQLVVQLPDPRHQGYWYSVRPRIDGQGNVNSVVSVVVSVPDDD